Protein AF-0000000074320042 (afdb_homodimer)

Organism: NCBI:txid2715131

Secondary structure (DSSP, 8-state):
--HHHHHHHHHHHHHHHHHHHHHHHIIIIIIHHHTSSTTGGGGGGSSTT---THHHHTTHHHHHHHHHHHHHHHTTTSTTHHHHHHHHHHHHHHHHIIIIIIHHHHHHHHTPPP-SS--HHHHHHHHHHHHHHHHHHHHHHHHHHHHHHHHHTGGG-/--HHHHHHHHHHHHHHHHHHHHHHHIIIIIIHHHTSSTTGGGGGGSSTT---THHHHTTHHHHHHHHHHHHHHHTTTSTTHHHHHHHHHHHHHHHHIIIIIIHHHHHHHHTPPP-SS--HHHHHHHHHHHHHHHHHHHHHHHHHHHHHHHHHTGGG-

Sequence (314 aa):
MKKTGRIIFLLLIALTFMQAGASLFAITVNISSLIEAPPASLTNAQGPYAFNPDIFWEKFPPLVFLTLLLALILNWKTYLRKWIISGGVIWVLSGFVAIVLLGPVQTEFLSTDYSDTVNPNLRKLGELWRNYSLLFMALSALSGIVYLLGISRLADRMKKTGRIIFLLLIALTFMQAGASLFAITVNISSLIEAPPASLTNAQGPYAFNPDIFWEKFPPLVFLTLLLALILNWKTYLRKWIISGGVIWVLSGFVAIVLLGPVQTEFLSTDYSDTVNPNLRKLGELWRNYSLLFMALSALSGIVYLLGISRLADR

Radius of gyration: 20.51 Å; Cα contacts (8 Å, |Δi|>4): 440; chains: 2; bounding box: 42×59×44 Å

pLDDT: mean 92.46, std 8.46, range [58.0, 98.88]

Structure (mmCIF, N/CA/C/O backbone):
data_AF-0000000074320042-model_v1
#
loop_
_entity.id
_entity.type
_entity.pdbx_description
1 polymer 'DUF1772 domain-containing protein'
#
loop_
_atom_site.group_PDB
_atom_site.id
_atom_site.type_symbol
_atom_site.label_atom_id
_atom_site.label_alt_id
_atom_site.label_comp_id
_atom_site.label_asym_id
_atom_site.label_entity_id
_atom_site.label_seq_id
_atom_site.pdbx_PDB_ins_code
_atom_site.Cartn_x
_atom_site.Cartn_y
_atom_site.Cartn_z
_atom_site.occupancy
_atom_site.B_iso_or_equiv
_atom_site.auth_seq_id
_atom_site.auth_comp_id
_atom_site.auth_asym_id
_atom_site.auth_atom_id
_atom_site.pdbx_PDB_model_num
ATOM 1 N N . MET A 1 1 ? -3.584 29.906 0.961 1 58 1 MET A N 1
ATOM 2 C CA . MET A 1 1 ? -3.455 28.688 0.184 1 58 1 MET A CA 1
ATOM 3 C C . MET A 1 1 ? -4.805 28.25 -0.379 1 58 1 MET A C 1
ATOM 5 O O . MET A 1 1 ? -5.793 28.188 0.351 1 58 1 MET A O 1
ATOM 9 N N . LYS A 1 2 ? -4.902 28.281 -1.784 1 75.56 2 LYS A N 1
ATOM 10 C CA . LYS A 1 2 ? -6.168 27.859 -2.377 1 75.56 2 LYS A CA 1
ATOM 11 C C . LYS A 1 2 ? -6.559 26.453 -1.91 1 75.56 2 LYS A C 1
ATOM 13 O O . LYS A 1 2 ? -5.703 25.578 -1.772 1 75.56 2 LYS A O 1
ATOM 18 N N . LYS A 1 3 ? -7.707 26.297 -1.547 1 87.5 3 LYS A N 1
ATOM 19 C CA . LYS A 1 3 ? -8.281 25.047 -1.067 1 87.5 3 LYS A CA 1
ATOM 20 C C . LYS A 1 3 ? -7.922 23.875 -1.989 1 87.5 3 LYS A C 1
ATOM 22 O O . LYS A 1 3 ? -7.605 22.781 -1.521 1 87.5 3 LYS A O 1
ATOM 27 N N . THR A 1 4 ? -7.84 24.156 -3.238 1 91.06 4 THR A N 1
ATOM 28 C CA . THR A 1 4 ? -7.551 23.109 -4.215 1 91.06 4 THR A CA 1
ATOM 29 C C . THR A 1 4 ? -6.109 22.641 -4.086 1 91.06 4 THR A C 1
ATOM 31 O O . THR A 1 4 ? -5.832 21.438 -4.195 1 91.06 4 THR A O 1
ATOM 34 N N . GLY A 1 5 ? -5.215 23.531 -3.9 1 93.12 5 GLY A N 1
ATOM 35 C CA . GLY A 1 5 ? -3.82 23.172 -3.713 1 93.12 5 GLY A CA 1
ATOM 36 C C . GLY A 1 5 ? -3.594 22.281 -2.508 1 93.12 5 GLY A C 1
ATOM 37 O O . GLY A 1 5 ? -2.834 21.312 -2.58 1 93.12 5 GLY A O 1
ATOM 38 N N . ARG A 1 6 ? -4.266 22.625 -1.529 1 92 6 ARG A N 1
ATOM 39 C CA . ARG A 1 6 ? -4.148 21.828 -0.309 1 92 6 ARG A CA 1
ATOM 40 C C . ARG A 1 6 ? -4.711 20.422 -0.509 1 92 6 ARG A C 1
ATOM 42 O O . ARG A 1 6 ? -4.105 19.438 -0.077 1 92 6 ARG A O 1
ATOM 49 N N . ILE A 1 7 ? -5.809 20.391 -1.183 1 94.56 7 ILE A N 1
ATOM 50 C CA . ILE A 1 7 ? -6.473 19.109 -1.43 1 94.56 7 ILE A CA 1
ATOM 51 C C . ILE A 1 7 ? -5.57 18.219 -2.277 1 94.56 7 ILE A C 1
ATOM 53 O O . ILE A 1 7 ? -5.406 17.031 -1.982 1 94.56 7 ILE A O 1
ATOM 57 N N . ILE A 1 8 ? -4.969 18.75 -3.252 1 97.69 8 ILE A N 1
ATOM 58 C CA . ILE A 1 8 ? -4.098 17.984 -4.137 1 97.69 8 ILE A CA 1
ATOM 59 C C . ILE A 1 8 ? -2.85 17.547 -3.377 1 97.69 8 ILE A C 1
ATOM 61 O O . ILE A 1 8 ? -2.344 16.438 -3.592 1 97.69 8 ILE A O 1
ATOM 65 N N . PHE A 1 9 ? -2.389 18.422 -2.525 1 97.19 9 PHE A N 1
ATOM 66 C CA . PHE A 1 9 ? -1.238 18.062 -1.704 1 97.19 9 PHE A CA 1
ATOM 67 C C . PHE A 1 9 ? -1.575 16.906 -0.773 1 97.19 9 PHE A C 1
ATOM 69 O O . PHE A 1 9 ? -0.773 15.977 -0.603 1 97.19 9 PHE A O 1
ATOM 76 N N . LEU A 1 10 ? -2.74 16.922 -0.204 1 97.25 10 LEU A N 1
ATOM 77 C CA . LEU A 1 10 ? -3.182 15.828 0.655 1 97.25 10 LEU A CA 1
ATOM 78 C C . LEU A 1 10 ? -3.303 14.531 -0.137 1 97.25 10 LEU A C 1
ATOM 80 O O . LEU A 1 10 ? -2.941 13.461 0.357 1 97.25 10 LEU A O 1
ATOM 84 N N . LEU A 1 11 ? -3.773 14.656 -1.317 1 98.44 11 LEU A N 1
ATOM 85 C CA . LEU A 1 11 ? -3.861 13.484 -2.189 1 98.44 11 LEU A CA 1
ATOM 86 C C . LEU A 1 11 ? -2.479 12.914 -2.475 1 98.44 11 LEU A C 1
ATOM 88 O O . LEU A 1 11 ? -2.305 11.695 -2.525 1 98.44 11 LEU A O 1
ATOM 92 N N . LEU A 1 12 ? -1.561 13.805 -2.684 1 98.75 12 LEU A N 1
ATOM 93 C CA . LEU A 1 12 ? -0.186 13.383 -2.926 1 98.75 12 LEU A CA 1
ATOM 94 C C . LEU A 1 12 ? 0.359 12.594 -1.742 1 98.75 12 LEU A C 1
ATOM 96 O O . LEU A 1 12 ? 1.021 11.562 -1.926 1 98.75 12 LEU A O 1
ATOM 100 N N . ILE A 1 13 ? 0.079 13.016 -0.56 1 98.69 13 ILE A N 1
ATOM 101 C CA . ILE A 1 13 ? 0.5 12.312 0.647 1 98.69 13 ILE A CA 1
ATOM 102 C C . ILE A 1 13 ? -0.102 10.914 0.663 1 98.69 13 ILE A C 1
ATOM 104 O O . ILE A 1 13 ? 0.612 9.93 0.862 1 98.69 13 ILE A O 1
ATOM 108 N N . ALA A 1 14 ? -1.346 10.836 0.407 1 98.75 14 ALA A N 1
ATOM 109 C CA . ALA A 1 14 ? -2.053 9.555 0.423 1 98.75 14 ALA A CA 1
ATOM 110 C C . ALA A 1 14 ? -1.463 8.594 -0.601 1 98.75 14 ALA A C 1
ATOM 112 O O . ALA A 1 14 ? -1.141 7.449 -0.271 1 98.75 14 ALA A O 1
ATOM 113 N N . LEU A 1 15 ? -1.265 9.07 -1.77 1 98.88 15 LEU A N 1
ATOM 114 C CA . LEU A 1 15 ? -0.834 8.219 -2.871 1 98.88 15 LEU A CA 1
ATOM 115 C C . LEU A 1 15 ? 0.591 7.723 -2.648 1 98.88 15 LEU A C 1
ATOM 117 O O . LEU A 1 15 ? 0.923 6.59 -3.014 1 98.88 15 LEU A O 1
ATOM 121 N N . THR A 1 16 ? 1.394 8.555 -2.117 1 98.81 16 THR A N 1
ATOM 122 C CA . THR A 1 16 ? 2.781 8.156 -1.906 1 98.81 16 THR A CA 1
ATOM 123 C C . THR A 1 16 ? 2.873 7.059 -0.853 1 98.81 16 THR A C 1
ATOM 125 O O . THR A 1 16 ? 3.646 6.109 -1.004 1 98.81 16 THR A O 1
ATOM 128 N N . PHE A 1 17 ? 2.107 7.113 0.176 1 98.88 17 PHE A N 1
ATOM 129 C CA . PHE A 1 17 ? 2.102 6.051 1.174 1 98.88 17 PHE A CA 1
ATOM 130 C C . PHE A 1 17 ? 1.428 4.797 0.627 1 98.88 17 PHE A C 1
ATOM 132 O O . PHE A 1 17 ? 1.813 3.678 0.97 1 98.88 17 PHE A O 1
ATOM 139 N N . MET A 1 18 ? 0.43 4.977 -0.195 1 98.88 18 MET A N 1
ATOM 140 C CA . MET A 1 18 ? -0.172 3.809 -0.831 1 98.88 18 MET A CA 1
ATOM 141 C C . MET A 1 18 ? 0.842 3.086 -1.711 1 98.88 18 MET A C 1
ATOM 143 O O . MET A 1 18 ? 0.87 1.854 -1.75 1 98.88 18 MET A O 1
ATOM 147 N N . GLN A 1 19 ? 1.601 3.859 -2.43 1 98.88 19 GLN A N 1
ATOM 148 C CA . GLN A 1 19 ? 2.66 3.271 -3.24 1 98.88 19 GLN A CA 1
ATOM 149 C C . GLN A 1 19 ? 3.627 2.463 -2.381 1 98.88 19 GLN A C 1
ATOM 151 O O . GLN A 1 19 ? 4.016 1.353 -2.752 1 98.88 19 GLN A O 1
ATOM 156 N N . ALA A 1 20 ? 4.008 2.998 -1.273 1 98.81 20 ALA A N 1
ATOM 157 C CA . ALA A 1 20 ? 4.91 2.303 -0.358 1 98.81 20 ALA A CA 1
ATOM 158 C C . ALA A 1 20 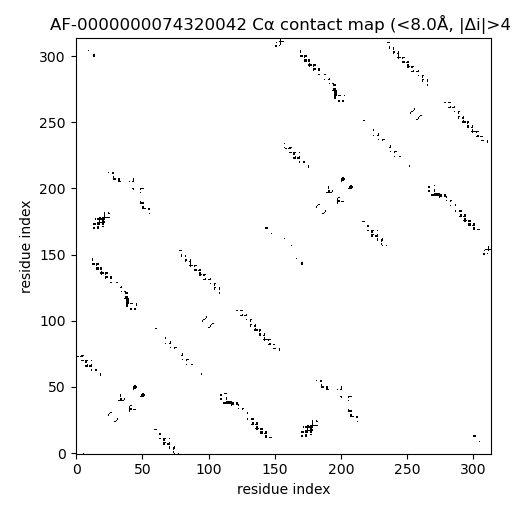? 4.27 1.024 0.176 1 98.81 20 ALA A C 1
ATOM 160 O O . ALA A 1 20 ? 4.934 -0.01 0.281 1 98.81 20 ALA A O 1
ATOM 161 N N . GLY A 1 21 ? 3.014 1.096 0.511 1 98.81 21 GLY A N 1
ATOM 162 C CA . GLY A 1 21 ? 2.301 -0.073 1.001 1 98.81 21 GLY A CA 1
ATOM 163 C C . GLY A 1 21 ? 2.176 -1.174 -0.035 1 98.81 21 GLY A C 1
ATOM 164 O O . GLY A 1 21 ? 2.32 -2.355 0.286 1 98.81 21 GLY A O 1
ATOM 165 N N . ALA A 1 22 ? 1.879 -0.739 -1.213 1 98.75 22 ALA A N 1
ATOM 166 C CA . ALA A 1 22 ? 1.82 -1.694 -2.316 1 98.75 22 ALA A CA 1
ATOM 167 C C . ALA A 1 22 ? 3.152 -2.42 -2.484 1 98.75 22 ALA A C 1
ATOM 169 O O . ALA A 1 22 ? 3.184 -3.641 -2.664 1 98.75 22 ALA A O 1
ATOM 170 N N . SER A 1 23 ? 4.18 -1.627 -2.43 1 98.62 23 SER A N 1
ATOM 171 C CA . SER A 1 23 ? 5.512 -2.205 -2.584 1 98.62 23 SER A CA 1
ATOM 172 C C . SER A 1 23 ? 5.84 -3.152 -1.437 1 98.62 23 SER A C 1
ATOM 174 O O . SER A 1 23 ? 6.414 -4.223 -1.652 1 9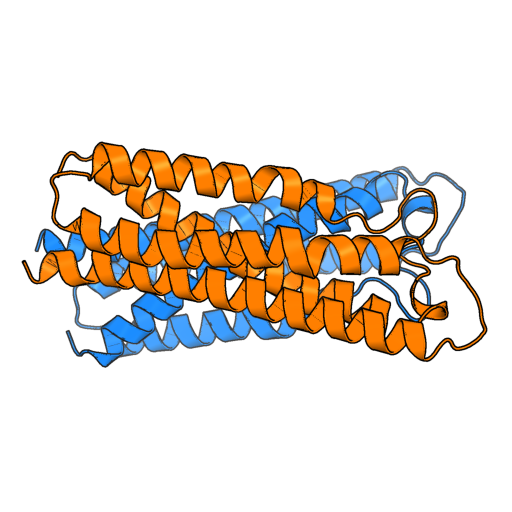8.62 23 SER A O 1
ATOM 176 N N . LEU A 1 24 ? 5.5 -2.789 -0.281 1 98.62 24 LEU A N 1
ATOM 177 C CA . LEU A 1 24 ? 5.754 -3.646 0.871 1 98.62 24 LEU A CA 1
ATOM 178 C C . LEU A 1 24 ? 5.008 -4.973 0.74 1 98.62 24 LEU A C 1
ATOM 180 O O . LEU A 1 24 ? 5.559 -6.031 1.044 1 98.62 24 LEU A O 1
ATOM 184 N N . PHE A 1 25 ? 3.844 -4.918 0.32 1 98.56 25 PHE A N 1
ATOM 185 C CA . PHE A 1 25 ? 3.068 -6.133 0.096 1 98.56 25 PHE A CA 1
ATOM 186 C C . PHE A 1 25 ? 3.723 -7 -0.974 1 98.56 25 PHE A C 1
ATOM 188 O O . PHE A 1 25 ? 3.879 -8.211 -0.788 1 98.56 25 PHE A O 1
ATOM 195 N N . ALA A 1 26 ? 4.066 -6.41 -2.07 1 97.88 26 ALA A N 1
ATOM 196 C CA . ALA A 1 26 ? 4.703 -7.145 -3.162 1 97.88 26 ALA A CA 1
ATOM 197 C C . ALA A 1 26 ? 5.969 -7.844 -2.686 1 97.88 26 ALA A C 1
ATOM 199 O O . ALA A 1 26 ? 6.219 -9 -3.043 1 97.88 26 ALA A O 1
ATOM 200 N N . ILE A 1 27 ? 6.727 -7.16 -1.897 1 97.94 27 ILE A N 1
ATOM 201 C CA . ILE A 1 27 ? 7.984 -7.703 -1.397 1 97.94 27 ILE A CA 1
ATOM 202 C C . ILE A 1 27 ? 7.707 -8.906 -0.499 1 97.94 27 ILE A C 1
ATOM 204 O O . ILE A 1 27 ? 8.305 -9.969 -0.672 1 97.94 27 ILE A O 1
ATOM 208 N N . THR A 1 28 ? 6.758 -8.766 0.398 1 96.88 28 THR A N 1
ATOM 209 C CA . THR A 1 28 ? 6.559 -9.742 1.462 1 96.88 28 THR A CA 1
ATOM 210 C C . THR A 1 28 ? 5.781 -10.953 0.947 1 96.88 28 THR A C 1
ATOM 212 O O . THR A 1 28 ? 5.992 -12.078 1.408 1 96.88 28 THR A O 1
ATOM 215 N N . VAL A 1 29 ? 4.93 -10.727 0.019 1 95.69 29 VAL A N 1
ATOM 216 C CA . VAL A 1 29 ? 4.027 -11.797 -0.378 1 95.69 29 VAL A CA 1
ATOM 217 C C . VAL A 1 29 ? 4.48 -12.391 -1.712 1 95.69 29 VAL A C 1
ATOM 219 O O . VAL A 1 29 ? 4.68 -13.602 -1.827 1 95.69 29 VAL A O 1
ATOM 222 N N . ASN A 1 30 ? 4.738 -11.586 -2.664 1 94.94 30 ASN A N 1
AT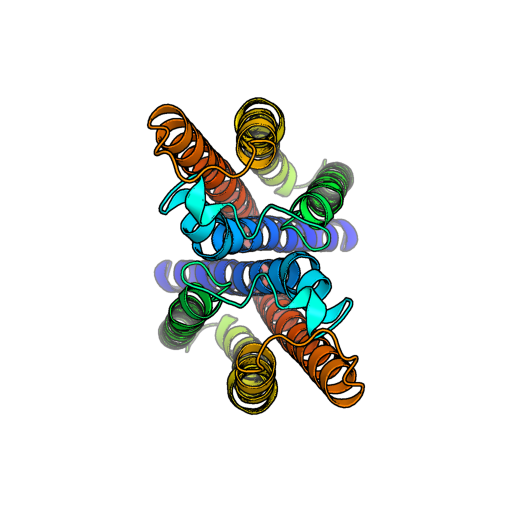OM 223 C CA . ASN A 1 30 ? 5.008 -12.07 -4.012 1 94.94 30 ASN A CA 1
ATOM 224 C C . ASN A 1 30 ? 6.488 -12.375 -4.215 1 94.94 30 ASN A C 1
ATOM 226 O O . ASN A 1 30 ? 6.852 -13.516 -4.523 1 94.94 30 ASN A O 1
ATOM 230 N N . ILE A 1 31 ? 7.277 -11.414 -3.986 1 94.88 31 ILE A N 1
ATOM 231 C CA . ILE A 1 31 ? 8.703 -11.562 -4.262 1 94.88 31 ILE A CA 1
ATOM 232 C C . ILE A 1 31 ? 9.297 -12.625 -3.334 1 94.88 31 ILE A C 1
ATOM 234 O O . ILE A 1 31 ? 10.07 -13.477 -3.771 1 94.88 31 ILE A O 1
ATOM 238 N N . SER A 1 32 ? 8.938 -12.625 -2.123 1 92.12 32 SER A N 1
ATOM 239 C CA . SER A 1 32 ? 9.477 -13.57 -1.15 1 92.12 32 SER A CA 1
ATOM 240 C C . SER A 1 32 ? 9.203 -15.016 -1.567 1 92.12 32 SER A C 1
ATOM 242 O O . SER A 1 32 ? 10.047 -15.891 -1.386 1 92.12 32 SER A O 1
ATOM 244 N N . SER A 1 33 ? 8.031 -15.234 -2.125 1 89.44 33 SER A N 1
ATOM 245 C CA . SER A 1 33 ? 7.688 -16.578 -2.576 1 89.44 33 SER A CA 1
ATOM 246 C C . SER A 1 33 ? 8.461 -16.953 -3.838 1 89.44 33 SER A C 1
ATOM 248 O O . SER A 1 33 ? 8.906 -18.094 -3.98 1 89.44 33 SER A O 1
ATOM 250 N N . LEU A 1 34 ? 8.648 -16.031 -4.672 1 89.31 34 LEU A N 1
ATOM 251 C CA . LEU A 1 34 ? 9.273 -16.297 -5.965 1 89.31 34 LEU A CA 1
ATOM 252 C C . LEU A 1 34 ? 10.766 -16.562 -5.797 1 89.31 34 LEU A C 1
ATOM 254 O O . LEU A 1 34 ? 11.344 -17.344 -6.547 1 89.31 34 LEU A O 1
ATOM 258 N N . ILE A 1 35 ? 11.328 -15.977 -4.801 1 90 35 ILE A N 1
ATOM 259 C CA . ILE A 1 35 ? 12.781 -16.078 -4.723 1 90 35 ILE A CA 1
ATOM 260 C C . ILE A 1 35 ? 13.172 -17.156 -3.709 1 90 35 ILE A C 1
ATOM 262 O O . ILE A 1 35 ? 14.352 -17.344 -3.418 1 90 35 ILE A O 1
ATOM 266 N N . GLU A 1 36 ? 12.234 -17.828 -3.162 1 86.44 36 GLU A N 1
ATOM 267 C CA . GLU A 1 36 ? 12.469 -18.828 -2.123 1 86.44 36 GLU A CA 1
ATOM 268 C C . GLU A 1 36 ? 13.352 -19.953 -2.641 1 86.44 36 GLU A C 1
ATOM 270 O O . GLU A 1 36 ? 14.305 -20.359 -1.974 1 86.44 36 GLU A O 1
ATOM 275 N N . ALA A 1 37 ? 13.008 -20.531 -3.846 1 82.94 37 ALA A N 1
ATOM 276 C CA . ALA A 1 37 ? 13.781 -21.625 -4.438 1 82.94 37 ALA A CA 1
ATOM 277 C C . ALA A 1 37 ? 13.75 -21.562 -5.961 1 82.94 37 ALA A C 1
ATOM 279 O O . ALA A 1 37 ? 13.312 -22.5 -6.625 1 82.94 37 ALA A O 1
ATOM 280 N N . PRO A 1 38 ? 14.352 -20.516 -6.457 1 81.06 38 PRO A N 1
ATOM 281 C CA . PRO A 1 38 ? 14.32 -20.422 -7.918 1 81.06 38 PRO A CA 1
ATOM 282 C C . PRO A 1 38 ? 15.266 -21.406 -8.602 1 81.06 38 PRO A C 1
ATOM 284 O O . PRO A 1 38 ? 16.328 -21.703 -8.062 1 81.06 38 PRO A O 1
ATOM 287 N N . PRO A 1 39 ? 14.844 -21.938 -9.656 1 80.81 39 PRO A N 1
ATOM 288 C CA . PRO A 1 39 ? 13.688 -21.594 -10.492 1 80.81 39 PRO A CA 1
ATOM 289 C C . PRO A 1 39 ? 12.438 -22.391 -10.125 1 80.81 39 PRO A C 1
ATOM 291 O O . PRO A 1 39 ? 11.375 -22.172 -10.711 1 80.81 39 PRO A O 1
ATOM 294 N N . ALA A 1 40 ? 12.516 -23.234 -9.133 1 77.62 40 ALA A N 1
ATOM 295 C CA . ALA A 1 40 ? 11.359 -24.047 -8.766 1 77.62 40 ALA A CA 1
ATOM 296 C C . ALA A 1 40 ? 10.219 -23.172 -8.258 1 77.62 40 ALA A C 1
ATOM 298 O O . ALA A 1 40 ? 9.047 -23.5 -8.469 1 77.62 40 ALA A O 1
ATOM 299 N N . SER A 1 41 ? 10.555 -22.078 -7.727 1 80.44 41 SER A N 1
ATOM 300 C CA . SER A 1 41 ? 9.57 -21.188 -7.129 1 80.44 41 SER A CA 1
ATOM 301 C C . SER A 1 41 ? 8.969 -20.25 -8.172 1 80.44 41 SER A C 1
ATOM 303 O O . SER A 1 41 ? 8.094 -19.438 -7.852 1 80.44 41 SER A O 1
ATOM 305 N N . LEU A 1 42 ? 9.406 -20.391 -9.336 1 80.62 42 LEU A N 1
ATOM 306 C CA . LEU A 1 42 ? 8.906 -19.516 -10.391 1 80.62 42 LEU A CA 1
ATOM 307 C C . LEU A 1 42 ? 7.621 -20.062 -11 1 80.62 42 LEU A C 1
ATOM 309 O O . LEU A 1 42 ? 7.137 -19.547 -12.008 1 80.62 42 LEU A O 1
ATOM 313 N N . THR A 1 43 ? 7.098 -21.031 -10.391 1 77.19 43 THR A N 1
ATOM 314 C CA . THR A 1 43 ? 5.871 -21.656 -10.883 1 77.19 43 THR A CA 1
ATOM 315 C C . THR A 1 43 ? 4.75 -20.625 -10.984 1 77.19 43 THR A C 1
ATOM 317 O O . THR A 1 43 ? 3.953 -20.656 -11.93 1 77.19 43 THR A O 1
ATOM 320 N N . ASN A 1 44 ? 4.754 -19.688 -10.078 1 76.75 44 ASN A N 1
ATOM 321 C CA . ASN A 1 44 ? 3.703 -18.672 -10.047 1 76.75 44 ASN A CA 1
ATOM 322 C C . ASN A 1 44 ? 3.949 -17.578 -11.094 1 76.75 44 ASN A C 1
ATOM 324 O O . ASN A 1 44 ? 3.07 -16.766 -11.359 1 76.75 44 ASN A O 1
ATOM 328 N N . ALA A 1 45 ? 5.129 -17.609 -11.664 1 77.44 45 ALA A N 1
ATOM 329 C CA . ALA A 1 45 ? 5.469 -16.578 -12.648 1 77.44 45 ALA A CA 1
ATOM 330 C C . ALA A 1 45 ? 5.391 -17.141 -14.07 1 77.44 45 ALA A C 1
ATOM 332 O O . ALA A 1 45 ? 5.895 -16.531 -15.008 1 77.44 45 ALA A O 1
ATOM 333 N N . GLN A 1 46 ? 4.848 -18.234 -14.094 1 76.88 46 GLN A N 1
ATOM 334 C CA . GLN A 1 46 ? 4.785 -18.891 -15.391 1 76.88 46 GLN A CA 1
ATOM 335 C C . GLN A 1 46 ? 3.348 -19.266 -15.75 1 76.88 46 GLN A C 1
ATOM 337 O O . GLN A 1 46 ? 2.486 -19.344 -14.867 1 76.88 46 GLN A O 1
ATOM 342 N N . GLY A 1 47 ? 3.172 -19.453 -17.109 1 79.06 47 GLY A N 1
ATOM 343 C CA . GLY A 1 47 ? 1.872 -19.906 -17.578 1 79.06 47 GLY A CA 1
ATOM 344 C C . GLY A 1 47 ? 0.911 -18.766 -17.875 1 79.06 47 GLY A C 1
ATOM 345 O O . GLY A 1 47 ? 1.304 -17.594 -17.875 1 79.06 47 GLY A O 1
ATOM 346 N N . PRO A 1 48 ? -0.319 -19.109 -18.109 1 80.38 48 PRO A N 1
ATOM 347 C CA . PRO A 1 48 ? -1.302 -18.125 -18.562 1 80.38 48 PRO A CA 1
ATOM 348 C C . PRO A 1 48 ? -1.766 -17.188 -17.453 1 80.38 48 PRO A C 1
ATOM 350 O O . PRO A 1 48 ? -2.258 -16.078 -17.734 1 80.38 48 PRO A O 1
ATOM 353 N N . TYR A 1 49 ? -1.577 -17.547 -16.25 1 81.88 49 TYR A N 1
ATOM 354 C CA . TYR A 1 49 ? -2.021 -16.75 -15.117 1 81.88 49 TYR A CA 1
ATOM 355 C C . TYR A 1 49 ? -0.841 -16.344 -14.25 1 81.88 49 TYR A C 1
ATOM 357 O O . TYR A 1 49 ? -0.966 -16.25 -13.023 1 81.88 49 TYR A O 1
ATOM 365 N N . ALA A 1 50 ? 0.235 -16.062 -14.898 1 84.44 50 ALA A N 1
ATOM 366 C CA . ALA A 1 50 ? 1.49 -15.742 -14.227 1 84.44 50 ALA A CA 1
ATOM 367 C C . ALA A 1 50 ? 1.382 -14.43 -13.461 1 84.44 50 ALA A C 1
ATOM 369 O O . ALA A 1 50 ? 0.661 -13.516 -13.883 1 84.44 50 ALA A O 1
ATOM 370 N N . PHE A 1 51 ? 2.08 -14.469 -12.406 1 86.06 51 PHE A N 1
ATOM 371 C CA . PHE A 1 51 ? 2.264 -13.234 -11.656 1 86.06 51 PHE A CA 1
ATOM 372 C C . PHE A 1 51 ? 2.779 -12.125 -12.57 1 86.06 51 PHE A C 1
ATOM 374 O O . PHE A 1 51 ? 3.795 -12.289 -13.242 1 86.06 51 PHE A O 1
ATOM 381 N N . ASN A 1 52 ? 2.006 -10.961 -12.641 1 89.31 52 ASN A N 1
ATOM 382 C CA . ASN A 1 52 ? 2.379 -9.789 -13.438 1 89.31 52 ASN A CA 1
ATOM 383 C C . ASN A 1 52 ? 2.121 -8.492 -12.68 1 89.31 52 ASN A C 1
ATOM 385 O O . ASN A 1 52 ? 1.039 -7.914 -12.789 1 89.31 52 ASN A O 1
ATOM 389 N N . PRO A 1 53 ? 3.143 -8.062 -12.023 1 93.62 53 PRO A N 1
ATOM 390 C CA . PRO A 1 53 ? 2.943 -6.855 -11.227 1 93.62 53 PRO A CA 1
ATOM 391 C C . PRO A 1 53 ? 2.863 -5.59 -12.07 1 93.62 53 PRO A C 1
ATOM 393 O O . PRO A 1 53 ? 2.455 -4.535 -11.578 1 93.62 53 PRO A O 1
ATOM 396 N N . ASP A 1 54 ? 3.168 -5.609 -13.32 1 92.12 54 ASP A N 1
ATOM 397 C CA . ASP A 1 54 ? 3.217 -4.43 -14.18 1 92.12 54 ASP A CA 1
ATOM 398 C C . ASP A 1 54 ? 1.818 -3.859 -14.406 1 92.12 54 ASP A C 1
ATOM 400 O O . ASP A 1 54 ? 1.668 -2.682 -14.742 1 92.12 54 ASP A O 1
ATOM 404 N N . ILE A 1 55 ? 0.873 -4.641 -14.148 1 92.19 55 ILE A N 1
ATOM 405 C CA . ILE A 1 55 ? -0.499 -4.164 -14.289 1 92.19 55 ILE A CA 1
ATOM 406 C C . ILE A 1 55 ? -0.756 -3.035 -13.289 1 92.19 55 ILE A C 1
ATOM 408 O O . ILE A 1 55 ? -1.532 -2.117 -13.57 1 92.19 55 ILE A O 1
ATOM 412 N N . PHE A 1 56 ? -0.177 -3.109 -12.203 1 96.88 56 PHE A N 1
ATOM 413 C CA . PHE A 1 56 ? -0.31 -2.09 -11.172 1 96.88 56 PHE A CA 1
ATOM 414 C C . PHE A 1 56 ? 0.729 -0.992 -11.359 1 96.88 56 PHE A C 1
ATOM 416 O O . PHE A 1 56 ? 0.391 0.193 -11.375 1 96.88 56 PHE A O 1
ATOM 423 N N . TRP A 1 57 ? 1.937 -1.358 -11.586 1 97.06 57 TRP A N 1
ATOM 424 C CA . TRP A 1 57 ? 3.055 -0.424 -11.508 1 97.06 57 TRP A CA 1
ATOM 425 C C . TRP A 1 57 ? 3.1 0.473 -12.742 1 97.06 57 TRP A C 1
ATOM 427 O O . TRP A 1 57 ? 3.689 1.556 -12.703 1 97.06 57 TRP A O 1
ATOM 437 N N . GLU A 1 58 ? 2.502 0.102 -13.805 1 95.5 58 GLU A N 1
ATOM 438 C CA . GLU A 1 58 ? 2.461 0.926 -15.008 1 95.5 58 GLU A CA 1
ATOM 439 C C . GLU A 1 58 ? 1.458 2.068 -14.867 1 95.5 58 GLU A C 1
ATOM 441 O O . GLU A 1 58 ? 1.537 3.066 -15.586 1 95.5 58 GLU A O 1
ATOM 446 N N . LYS A 1 59 ? 0.565 1.952 -13.953 1 97.19 59 LYS A N 1
ATOM 447 C CA . LYS A 1 59 ? -0.515 2.93 -13.859 1 97.19 59 LYS A CA 1
ATOM 448 C C . LYS A 1 59 ? -0.385 3.775 -12.594 1 97.19 59 LYS A C 1
ATOM 450 O O . LYS A 1 59 ? -0.649 4.98 -12.617 1 97.19 59 LYS A O 1
ATOM 455 N N . PHE A 1 60 ? 0.045 3.207 -11.555 1 98.38 60 PHE A N 1
ATOM 456 C CA . PHE A 1 60 ? -0.048 3.883 -10.266 1 98.38 60 PHE A CA 1
ATOM 457 C C . PHE A 1 60 ? 1.017 4.965 -10.141 1 98.38 60 PHE A C 1
ATOM 459 O O . PHE A 1 60 ? 0.709 6.109 -9.805 1 98.38 60 PHE A O 1
ATOM 466 N N . PRO A 1 61 ? 2.332 4.656 -10.422 1 98.31 61 PRO A N 1
ATOM 467 C CA . PRO A 1 61 ? 3.35 5.699 -10.266 1 98.31 61 PRO A CA 1
ATOM 468 C C . PRO A 1 61 ? 3.098 6.906 -11.172 1 98.31 61 PRO A C 1
ATOM 470 O O . PRO A 1 61 ? 3.244 8.047 -10.727 1 98.31 61 PRO A O 1
ATOM 473 N N . PRO A 1 62 ? 2.674 6.73 -12.414 1 97.81 62 PRO A N 1
ATOM 474 C CA . PRO A 1 62 ? 2.316 7.906 -13.211 1 97.81 62 PRO A CA 1
ATOM 475 C C . PRO A 1 62 ? 1.227 8.75 -12.555 1 97.81 62 PRO A C 1
ATOM 477 O O . PRO A 1 62 ? 1.238 9.977 -12.68 1 97.81 62 PRO A O 1
ATOM 480 N N . LEU A 1 63 ? 0.278 8.102 -11.93 1 98.5 63 LEU A N 1
ATOM 481 C CA . LEU A 1 63 ? -0.746 8.836 -11.195 1 98.5 63 LEU A CA 1
ATOM 482 C C . LEU A 1 63 ? -0.122 9.68 -10.094 1 98.5 63 LEU A C 1
ATOM 484 O O . LEU A 1 63 ? -0.507 10.836 -9.891 1 98.5 63 LEU A O 1
ATOM 488 N N . VAL A 1 64 ? 0.78 9.117 -9.375 1 98.69 64 VAL A N 1
ATOM 489 C CA . VAL A 1 64 ? 1.471 9.852 -8.328 1 98.69 64 VAL A CA 1
ATOM 490 C C . VAL A 1 64 ? 2.244 11.023 -8.938 1 98.69 64 VAL A C 1
ATOM 492 O O . VAL A 1 64 ? 2.229 12.133 -8.398 1 98.69 64 VAL A O 1
ATOM 495 N N . PHE A 1 65 ? 2.867 10.766 -10.055 1 98.5 65 PHE A N 1
ATOM 496 C CA . PHE A 1 65 ? 3.66 11.789 -10.719 1 98.5 65 PHE A CA 1
ATOM 497 C C . PHE A 1 65 ? 2.787 12.969 -11.141 1 98.5 65 PHE A C 1
ATOM 499 O O . PHE A 1 65 ? 3.15 14.125 -10.922 1 98.5 65 PHE A O 1
ATOM 506 N N . LEU A 1 66 ? 1.725 12.648 -11.742 1 98.62 66 LEU A N 1
ATOM 507 C CA . LEU A 1 66 ? 0.794 13.695 -12.156 1 98.62 66 LEU A CA 1
ATOM 508 C C . LEU A 1 66 ? 0.329 14.516 -10.953 1 98.62 66 LEU A C 1
ATOM 510 O O . LEU A 1 66 ? 0.229 15.742 -11.039 1 98.62 66 LEU A O 1
ATOM 514 N N . THR A 1 67 ? 0.015 13.859 -9.898 1 98.81 67 THR A N 1
ATOM 515 C CA . THR A 1 67 ? -0.424 14.539 -8.688 1 98.81 67 THR A CA 1
ATOM 516 C C . THR A 1 67 ? 0.693 15.414 -8.125 1 98.81 67 THR A C 1
ATOM 518 O O . THR A 1 67 ? 0.439 16.516 -7.633 1 98.81 67 THR A O 1
ATOM 521 N N . LEU A 1 68 ? 1.894 14.898 -8.172 1 98.75 68 LEU A N 1
ATOM 522 C CA . LEU A 1 68 ? 3.049 15.664 -7.719 1 98.75 68 LEU A CA 1
ATOM 523 C C . LEU A 1 68 ? 3.195 16.953 -8.523 1 98.75 68 LEU A C 1
ATOM 525 O O . LEU A 1 68 ? 3.383 18.031 -7.957 1 98.75 68 LEU A O 1
ATOM 529 N N . LEU A 1 69 ? 3.115 16.844 -9.828 1 98.69 69 LEU A N 1
ATOM 530 C CA . LEU A 1 69 ? 3.232 18.016 -10.688 1 98.69 69 LEU A CA 1
ATOM 531 C C . LEU A 1 69 ? 2.127 19.016 -10.391 1 98.69 69 LEU A C 1
ATOM 533 O O . LEU A 1 69 ? 2.387 20.219 -10.281 1 98.69 69 LEU A O 1
ATOM 537 N N . LEU A 1 70 ? 0.939 18.531 -10.273 1 98.56 70 LEU A N 1
ATOM 538 C CA . LEU A 1 70 ? -0.189 19.406 -9.969 1 98.56 70 LEU A CA 1
ATOM 539 C C . LEU A 1 70 ? -0.015 20.078 -8.609 1 98.56 70 LEU A C 1
ATOM 541 O O . LEU A 1 70 ? -0.304 21.266 -8.453 1 98.56 70 LEU A O 1
ATOM 545 N N . ALA A 1 71 ? 0.382 19.281 -7.625 1 98.31 71 ALA A N 1
ATOM 546 C CA . ALA A 1 71 ? 0.616 19.844 -6.297 1 98.31 71 ALA A CA 1
ATOM 547 C C . ALA A 1 71 ? 1.669 20.953 -6.348 1 98.31 71 ALA A C 1
ATOM 549 O O . ALA A 1 71 ? 1.535 21.984 -5.676 1 98.31 71 ALA A O 1
ATOM 550 N N . LEU A 1 72 ? 2.668 20.734 -7.145 1 98.06 72 LEU A N 1
ATOM 551 C CA . LEU A 1 72 ? 3.74 21.703 -7.266 1 98.06 72 LEU A CA 1
ATOM 552 C C . LEU A 1 72 ? 3.234 22.984 -7.934 1 98.06 72 LEU A C 1
ATOM 554 O O . LEU A 1 72 ? 3.512 24.094 -7.457 1 98.06 72 LEU A O 1
ATOM 558 N N . ILE A 1 73 ? 2.52 22.859 -8.992 1 98.19 73 ILE A N 1
ATOM 559 C CA . ILE A 1 73 ? 2.006 24 -9.734 1 98.19 73 ILE A CA 1
ATOM 560 C C . ILE A 1 73 ? 1.046 24.797 -8.859 1 98.19 73 ILE A C 1
ATOM 562 O O . ILE A 1 73 ? 1.158 26.016 -8.758 1 98.19 73 ILE A O 1
ATOM 566 N N . LEU A 1 74 ? 0.171 24.156 -8.18 1 97.69 74 LEU A N 1
ATOM 567 C CA . LEU A 1 74 ? -0.895 24.812 -7.422 1 97.69 74 LEU A CA 1
ATOM 568 C C . LEU A 1 74 ? -0.358 25.406 -6.121 1 97.69 74 LEU A C 1
ATOM 570 O O . LEU A 1 74 ? -0.966 26.312 -5.551 1 97.69 74 LEU A O 1
ATOM 574 N N . ASN A 1 75 ? 0.805 24.859 -5.688 1 96.44 75 ASN A N 1
ATOM 575 C CA . ASN A 1 75 ? 1.338 25.328 -4.418 1 96.44 75 ASN A CA 1
ATOM 576 C C . ASN A 1 75 ? 2.68 26.031 -4.602 1 96.44 75 ASN A C 1
ATOM 578 O O . ASN A 1 75 ? 3.473 26.125 -3.662 1 96.44 75 ASN A O 1
ATOM 582 N N . TRP A 1 76 ? 2.914 26.531 -5.797 1 96 76 TRP A N 1
ATOM 583 C CA . TRP A 1 76 ? 4.207 27.109 -6.148 1 96 76 TRP A CA 1
ATOM 584 C C . TRP A 1 76 ? 4.496 28.344 -5.312 1 96 76 TRP A C 1
ATOM 586 O O . TRP A 1 76 ? 5.652 28.641 -5 1 96 76 TRP A O 1
ATOM 596 N N . LYS A 1 77 ? 3.541 29.062 -4.855 1 95.94 77 LYS A N 1
ATOM 597 C CA . LYS A 1 77 ? 3.756 30.312 -4.137 1 95.94 77 LYS A CA 1
ATOM 598 C C . LYS A 1 77 ? 3.414 30.172 -2.658 1 95.94 77 LYS A C 1
ATOM 600 O O . LYS A 1 77 ? 3.156 31.156 -1.972 1 95.94 77 LYS A O 1
ATOM 605 N N . THR A 1 78 ? 3.33 29 -2.234 1 93.94 78 THR A N 1
ATOM 606 C CA . THR A 1 78 ? 2.939 28.766 -0.848 1 93.94 78 THR A CA 1
ATOM 607 C C . THR A 1 78 ? 4.094 28.172 -0.053 1 93.94 78 THR A C 1
ATOM 609 O O . THR A 1 78 ? 5.133 27.828 -0.622 1 93.94 78 THR A O 1
ATOM 612 N N . TYR A 1 79 ? 3.889 28.062 1.215 1 92.88 79 TYR A N 1
ATOM 613 C CA . TYR A 1 79 ? 4.836 27.469 2.158 1 92.88 79 TYR A CA 1
ATOM 614 C C . TYR A 1 79 ? 5.109 26.016 1.827 1 92.88 79 TYR A C 1
ATOM 616 O O . TYR A 1 79 ? 6.191 25.5 2.113 1 92.88 79 TYR A O 1
ATOM 624 N N . LEU A 1 80 ? 4.223 25.375 1.187 1 95.31 80 LEU A N 1
ATOM 625 C CA . LEU A 1 80 ? 4.312 23.922 0.962 1 95.31 80 LEU A CA 1
ATOM 626 C C . LEU A 1 80 ? 5.273 23.625 -0.18 1 95.31 80 LEU A C 1
ATOM 628 O O . LEU A 1 80 ? 5.688 22.469 -0.353 1 95.31 80 LEU A O 1
ATOM 632 N N . ARG A 1 81 ? 5.66 24.578 -0.931 1 96.88 81 ARG A N 1
ATOM 633 C CA . ARG A 1 81 ? 6.512 24.406 -2.104 1 96.88 81 ARG A CA 1
ATOM 634 C C . ARG A 1 81 ? 7.781 23.656 -1.749 1 96.88 81 ARG A C 1
ATOM 636 O O . ARG A 1 81 ? 8.133 22.672 -2.416 1 96.88 81 ARG A O 1
ATOM 643 N N . LYS A 1 82 ? 8.414 24.047 -0.694 1 97.5 82 LYS A N 1
ATOM 644 C CA . LYS A 1 82 ? 9.688 23.438 -0.327 1 97.5 82 LYS A CA 1
ATOM 645 C C . LYS A 1 82 ? 9.508 21.984 0.067 1 97.5 82 LYS A C 1
ATOM 647 O O . LYS A 1 82 ? 10.375 21.141 -0.2 1 97.5 82 LYS A O 1
ATOM 652 N N . TRP A 1 83 ? 8.406 21.719 0.663 1 97.69 83 TRP A N 1
ATOM 653 C CA . TRP A 1 83 ? 8.117 20.359 1.082 1 97.69 83 TRP A CA 1
ATOM 654 C C . TRP A 1 83 ? 7.762 19.484 -0.117 1 97.69 83 TRP A C 1
ATOM 656 O O . TRP A 1 83 ? 8.172 18.328 -0.192 1 97.69 83 TRP A O 1
ATOM 666 N N . ILE A 1 84 ? 7.047 20.062 -1.034 1 98.5 84 ILE A N 1
ATOM 667 C CA . ILE A 1 84 ? 6.68 19.328 -2.246 1 98.5 84 ILE A CA 1
ATOM 668 C C . ILE A 1 84 ? 7.926 19.047 -3.078 1 98.5 84 ILE A C 1
ATOM 670 O O . ILE A 1 84 ? 8.102 17.938 -3.584 1 98.5 84 ILE A O 1
ATOM 674 N N . ILE A 1 85 ? 8.797 19.984 -3.184 1 98.75 85 ILE A N 1
ATOM 675 C CA . ILE A 1 85 ? 10.016 19.797 -3.963 1 98.75 85 ILE A CA 1
ATOM 676 C C . ILE A 1 85 ? 10.922 18.781 -3.281 1 98.75 85 ILE A C 1
ATOM 678 O O . ILE A 1 85 ? 11.414 17.844 -3.926 1 98.75 85 ILE A O 1
ATOM 682 N N . SER A 1 86 ? 11.125 18.922 -1.999 1 98.69 86 SER A N 1
ATOM 683 C CA . SER A 1 86 ? 12 18.016 -1.276 1 98.69 86 SER A CA 1
ATOM 684 C C . SER A 1 86 ? 11.477 16.578 -1.335 1 98.69 86 SER A C 1
ATOM 686 O O . SER A 1 86 ? 12.227 15.656 -1.649 1 98.69 86 SER A O 1
ATOM 688 N N . GLY A 1 87 ? 10.203 16.422 -1.031 1 98.75 87 GLY A N 1
ATOM 689 C CA . GLY A 1 87 ? 9.609 15.102 -1.14 1 98.75 87 GLY A CA 1
ATOM 690 C C . GLY A 1 87 ? 9.578 14.578 -2.564 1 98.75 87 GLY A C 1
ATOM 691 O O . GLY A 1 87 ? 9.742 13.375 -2.793 1 98.75 87 GLY A O 1
ATOM 692 N N . GLY A 1 88 ? 9.352 15.492 -3.471 1 98.81 88 GLY A N 1
ATOM 693 C CA . GLY A 1 88 ? 9.312 15.133 -4.879 1 98.81 88 GLY A CA 1
ATOM 694 C C . GLY A 1 88 ? 10.633 14.609 -5.402 1 98.81 88 GLY A C 1
ATOM 695 O O . GLY A 1 88 ? 10.664 13.656 -6.184 1 98.81 88 GLY A O 1
ATOM 696 N N . VAL A 1 89 ? 11.695 15.219 -5.008 1 98.81 89 VAL A N 1
ATOM 697 C CA . VAL A 1 89 ? 13.016 14.758 -5.418 1 98.81 89 VAL A CA 1
ATOM 698 C C . VAL A 1 89 ? 13.234 13.32 -4.945 1 98.81 89 VAL A C 1
ATOM 700 O O . VAL A 1 89 ? 13.734 12.484 -5.699 1 98.81 89 VAL A O 1
ATOM 703 N N . ILE A 1 90 ? 12.859 13.047 -3.748 1 98.88 90 ILE A N 1
ATOM 704 C CA . ILE A 1 90 ? 13 11.703 -3.193 1 98.88 90 ILE A CA 1
ATOM 705 C C . ILE A 1 90 ? 12.125 10.727 -3.984 1 98.88 90 ILE A C 1
ATOM 707 O O . ILE A 1 90 ? 12.57 9.625 -4.32 1 98.88 90 ILE A O 1
ATOM 711 N N . TRP A 1 91 ? 10.953 11.156 -4.246 1 98.81 91 TRP A N 1
ATOM 712 C CA . TRP A 1 91 ? 10.039 10.289 -4.992 1 98.81 91 TRP A CA 1
ATOM 713 C C . TRP A 1 91 ? 10.578 10.016 -6.391 1 98.81 91 TRP A C 1
ATOM 715 O O . TRP A 1 91 ? 10.5 8.883 -6.879 1 98.81 91 TRP A O 1
ATOM 725 N N . VAL A 1 92 ? 11.086 11.023 -7.059 1 98.56 92 VAL A N 1
ATOM 726 C CA . VAL A 1 92 ? 11.656 10.852 -8.391 1 98.56 92 VAL A CA 1
ATOM 727 C C . VAL A 1 92 ? 12.836 9.883 -8.328 1 98.56 92 VAL A C 1
ATOM 729 O O . VAL A 1 92 ? 13.008 9.047 -9.227 1 98.56 92 VAL A O 1
ATOM 732 N N . LEU A 1 93 ? 13.609 10.031 -7.312 1 98.62 93 LEU A N 1
ATOM 733 C CA . LEU A 1 93 ? 14.703 9.086 -7.109 1 98.62 93 LEU A CA 1
ATOM 734 C C . LEU A 1 93 ? 14.18 7.66 -7 1 98.62 93 LEU A C 1
ATOM 736 O O . LEU A 1 93 ? 14.781 6.723 -7.523 1 98.62 93 LEU A O 1
ATOM 740 N N . SER A 1 94 ? 13.086 7.5 -6.277 1 98.56 94 SER A N 1
ATOM 741 C CA . SER A 1 94 ? 12.477 6.176 -6.18 1 98.56 94 SER A CA 1
ATOM 742 C C . SER A 1 94 ? 12.086 5.648 -7.555 1 98.56 94 SER A C 1
ATOM 744 O O . SER A 1 94 ? 12.203 4.453 -7.824 1 98.56 94 SER A O 1
ATOM 746 N N . GLY A 1 95 ? 11.625 6.539 -8.367 1 97.88 95 GLY A N 1
ATOM 747 C CA . GLY A 1 95 ? 11.289 6.168 -9.734 1 97.88 95 GLY A CA 1
ATOM 748 C C . GLY A 1 95 ? 12.492 5.723 -10.539 1 97.88 95 GLY A C 1
ATOM 749 O O . GLY A 1 95 ? 12.406 4.77 -11.32 1 97.88 95 GLY A O 1
ATOM 750 N N . PHE A 1 96 ? 13.547 6.41 -10.367 1 97.56 96 PHE A N 1
ATOM 751 C CA . PHE A 1 96 ? 14.781 6.02 -11.047 1 97.56 96 PHE A CA 1
ATOM 752 C C . PHE A 1 96 ? 15.211 4.621 -10.625 1 97.56 96 PHE A C 1
ATOM 754 O O . PHE A 1 96 ? 15.633 3.818 -11.461 1 97.56 96 PHE A O 1
ATOM 761 N N . VAL A 1 97 ? 15.109 4.379 -9.359 1 98.06 97 VAL A N 1
ATOM 762 C CA . VAL A 1 97 ? 15.438 3.051 -8.852 1 98.06 97 VAL A CA 1
ATOM 763 C C . VAL A 1 97 ? 14.555 2.006 -9.523 1 98.06 97 VAL A C 1
ATOM 765 O O . VAL A 1 97 ? 15.039 0.955 -9.953 1 98.06 97 VAL A O 1
ATOM 768 N N . ALA A 1 98 ? 13.305 2.332 -9.633 1 97.69 98 ALA A N 1
ATOM 769 C CA . ALA A 1 98 ? 12.344 1.397 -10.203 1 97.69 98 ALA A CA 1
ATOM 770 C C . ALA A 1 98 ? 12.641 1.135 -11.68 1 97.69 98 ALA A C 1
ATOM 772 O O . ALA A 1 98 ? 12.609 -0.013 -12.133 1 97.69 98 ALA A O 1
ATOM 773 N N . ILE A 1 99 ? 12.945 2.168 -12.398 1 96.12 99 ILE A N 1
ATOM 774 C CA . ILE A 1 99 ? 13.062 2.061 -13.852 1 96.12 99 ILE A CA 1
ATOM 775 C C . ILE A 1 99 ? 14.445 1.52 -14.219 1 96.12 99 ILE A C 1
ATOM 777 O O . ILE A 1 99 ? 14.562 0.642 -15.078 1 96.12 99 ILE A O 1
ATOM 781 N N . VAL A 1 100 ? 15.477 1.934 -13.555 1 96.69 100 VAL A N 1
ATOM 782 C CA . VAL A 1 100 ? 16.844 1.667 -13.977 1 96.69 100 VAL A CA 1
ATOM 783 C C . VAL A 1 100 ? 17.359 0.401 -13.297 1 96.69 100 VAL A C 1
ATOM 785 O O . VAL A 1 100 ? 18.094 -0.387 -13.914 1 96.69 100 VAL A O 1
ATOM 788 N N . LEU A 1 101 ? 17 0.194 -12.062 1 97.25 101 LEU A N 1
ATOM 789 C CA . LEU A 1 101 ? 17.578 -0.911 -11.305 1 97.25 101 LEU A CA 1
ATOM 790 C C . LEU A 1 101 ? 16.578 -2.057 -11.164 1 97.25 101 LEU A C 1
ATOM 792 O O . LEU A 1 101 ? 16.859 -3.186 -11.57 1 97.25 101 LEU A O 1
ATOM 796 N N . LEU A 1 102 ? 15.461 -1.762 -10.711 1 97.19 102 LEU A N 1
ATOM 797 C CA . LEU A 1 102 ? 14.461 -2.77 -10.375 1 97.19 102 LEU A CA 1
ATOM 798 C C . LEU A 1 102 ? 13.859 -3.381 -11.641 1 97.19 102 LEU A C 1
ATOM 800 O O . LEU A 1 102 ? 13.781 -4.605 -11.766 1 97.19 102 LEU A O 1
ATOM 804 N N . GLY A 1 103 ? 13.5 -2.615 -12.547 1 95.06 103 GLY A N 1
ATOM 805 C CA . GLY A 1 103 ? 12.82 -3.061 -13.75 1 95.06 103 GLY A CA 1
ATOM 806 C C . GLY A 1 103 ? 13.578 -4.137 -14.5 1 95.06 103 GLY A C 1
ATOM 807 O O . GLY A 1 103 ? 13.055 -5.227 -14.734 1 95.06 103 GLY A O 1
ATOM 808 N N . PRO A 1 104 ? 14.789 -3.9 -14.938 1 95.31 104 PRO A N 1
ATOM 809 C CA . PRO A 1 104 ? 15.57 -4.875 -15.695 1 95.31 104 PRO A CA 1
ATOM 810 C C . PRO A 1 104 ? 15.805 -6.176 -14.938 1 95.31 104 PRO A C 1
ATOM 812 O O . PRO A 1 104 ? 15.734 -7.262 -15.523 1 95.31 104 PRO A O 1
ATOM 815 N N . VAL A 1 105 ? 16 -6.062 -13.625 1 95.31 105 VAL A N 1
ATOM 816 C CA . VAL A 1 105 ? 16.234 -7.242 -12.797 1 95.31 105 VAL A CA 1
ATOM 817 C C . VAL A 1 105 ? 14.961 -8.07 -12.695 1 95.31 105 VAL A C 1
ATOM 819 O O . VAL A 1 105 ? 14.992 -9.297 -12.797 1 95.31 105 VAL A O 1
ATOM 822 N N . GLN A 1 106 ? 13.883 -7.406 -12.523 1 94.81 106 GLN A N 1
ATOM 823 C CA . GLN A 1 106 ? 12.586 -8.07 -12.453 1 94.81 106 GLN A CA 1
ATOM 824 C C . GLN A 1 106 ? 12.266 -8.797 -13.758 1 94.81 106 GLN A C 1
ATOM 826 O O . GLN A 1 106 ? 11.852 -9.953 -13.742 1 94.81 106 GLN A O 1
ATOM 831 N N . THR A 1 107 ? 12.453 -8.102 -14.852 1 92.19 107 THR A N 1
ATOM 832 C CA . THR A 1 107 ? 12.156 -8.688 -16.156 1 92.19 107 THR A CA 1
ATOM 833 C C . THR A 1 107 ? 13.031 -9.906 -16.422 1 92.19 107 THR A C 1
ATOM 835 O O . THR A 1 107 ? 12.539 -10.953 -16.844 1 92.19 107 THR A O 1
ATOM 838 N N . GLU A 1 108 ? 14.297 -9.789 -16.125 1 90.69 108 GLU A N 1
ATOM 839 C CA . GLU A 1 108 ? 15.211 -10.906 -16.328 1 90.69 108 GLU A CA 1
ATOM 840 C C . GLU A 1 108 ? 14.836 -12.094 -15.438 1 90.69 108 GLU A C 1
ATOM 842 O O . GLU A 1 108 ? 14.828 -13.234 -15.891 1 90.69 108 GLU A O 1
ATOM 847 N N . PHE A 1 109 ? 14.492 -11.875 -14.203 1 91.12 109 PHE A N 1
ATOM 848 C CA . PHE A 1 109 ? 14.141 -12.922 -13.25 1 91.12 109 PHE A CA 1
ATOM 849 C C . PHE A 1 109 ? 12.867 -13.641 -13.68 1 91.12 109 PHE A C 1
ATOM 851 O O . PHE A 1 109 ? 12.805 -14.867 -13.688 1 91.12 109 PHE A O 1
ATOM 858 N N . LEU A 1 110 ? 11.906 -12.859 -14.125 1 88.25 110 LEU A N 1
ATOM 859 C CA . LEU A 1 110 ? 10.594 -13.414 -14.414 1 88.25 110 LEU A CA 1
ATOM 860 C C . LEU A 1 110 ? 10.57 -14.07 -15.797 1 88.25 110 LEU A C 1
ATOM 862 O O . LEU A 1 110 ? 9.656 -14.836 -16.109 1 88.25 110 LEU A O 1
ATOM 866 N N . SER A 1 111 ? 11.555 -13.773 -16.578 1 85.06 111 SER A N 1
ATOM 867 C CA . SER A 1 111 ? 11.602 -14.359 -17.906 1 85.06 111 SER A CA 1
ATOM 868 C C . SER A 1 111 ? 12.383 -15.664 -17.922 1 85.06 111 SER A C 1
ATOM 870 O O . SER A 1 111 ? 12.523 -16.312 -18.953 1 85.06 111 SER A O 1
ATOM 872 N N . THR A 1 112 ? 12.812 -16.062 -16.75 1 80.81 112 THR A N 1
ATOM 873 C CA . THR A 1 112 ? 13.578 -17.297 -16.672 1 80.81 112 THR A CA 1
ATOM 874 C C . THR A 1 112 ? 12.648 -18.516 -16.703 1 80.81 112 THR A C 1
ATOM 876 O O . THR A 1 112 ? 11.641 -18.547 -16 1 80.81 112 THR A O 1
ATOM 879 N N . ASP A 1 113 ? 13.031 -19.453 -17.562 1 75.75 113 ASP A N 1
ATOM 880 C CA . ASP A 1 113 ? 12.227 -20.656 -17.688 1 75.75 113 ASP A CA 1
ATOM 881 C C . ASP A 1 113 ? 12.32 -21.516 -16.438 1 75.75 113 ASP A C 1
ATOM 883 O O . ASP A 1 113 ? 13.328 -21.5 -15.727 1 75.75 113 ASP A O 1
ATOM 887 N N . TYR A 1 114 ? 11.258 -22.203 -16.281 1 71.81 114 TYR A N 1
ATOM 888 C CA . TYR A 1 114 ? 11.211 -23.141 -15.164 1 71.81 114 TYR A CA 1
ATOM 889 C C . TYR A 1 114 ? 12.227 -24.266 -15.352 1 71.81 114 TYR A C 1
ATOM 891 O O . TYR A 1 114 ? 12.422 -24.75 -16.469 1 71.81 114 TYR A O 1
ATOM 899 N N . SER A 1 115 ? 12.984 -24.422 -14.328 1 71.81 115 SER A N 1
ATOM 900 C CA . SER A 1 115 ? 13.859 -25.594 -14.289 1 71.81 115 SER A CA 1
ATOM 901 C C . SER A 1 115 ? 14.008 -26.125 -12.867 1 71.81 115 SER A C 1
ATOM 903 O O . SER A 1 115 ? 13.844 -25.375 -11.898 1 71.81 115 SER A O 1
ATOM 905 N N . ASP A 1 116 ? 14.172 -27.453 -12.82 1 70.81 116 ASP A N 1
ATOM 906 C CA . ASP A 1 116 ? 14.383 -28.062 -11.516 1 70.81 116 ASP A CA 1
ATOM 907 C C . ASP A 1 116 ? 15.836 -27.938 -11.07 1 70.81 116 ASP A C 1
ATOM 909 O O . ASP A 1 116 ? 16.188 -28.312 -9.945 1 70.81 116 ASP A O 1
ATOM 913 N N . THR A 1 117 ? 16.609 -27.391 -11.93 1 74.06 117 THR A N 1
ATOM 914 C CA . THR A 1 117 ? 18.016 -27.266 -11.578 1 74.06 117 THR A CA 1
ATOM 915 C C . THR A 1 117 ? 18.281 -25.922 -10.906 1 74.06 117 THR A C 1
ATOM 917 O O . THR A 1 117 ? 17.875 -24.875 -11.414 1 74.06 117 THR A O 1
ATOM 920 N N . VAL A 1 118 ? 18.891 -26.219 -9.758 1 72.56 118 VAL A N 1
ATOM 921 C CA . VAL A 1 118 ? 19.203 -25.016 -8.977 1 72.56 118 VAL A CA 1
ATOM 922 C C . VAL A 1 118 ? 20.141 -24.125 -9.773 1 72.56 118 VAL A C 1
ATOM 924 O O . VAL A 1 118 ? 21.094 -24.594 -10.406 1 72.56 118 VAL A O 1
ATOM 927 N N . ASN A 1 119 ? 19.812 -22.859 -9.859 1 80.56 119 ASN A N 1
ATOM 928 C CA . ASN A 1 119 ? 20.625 -21.828 -10.5 1 80.56 119 ASN A CA 1
ATOM 929 C C . ASN A 1 119 ? 21.031 -20.734 -9.516 1 80.56 119 ASN A C 1
ATOM 931 O O . ASN A 1 119 ? 20.25 -19.828 -9.227 1 80.56 119 ASN A O 1
ATOM 935 N N . PRO A 1 120 ? 22.203 -20.922 -8.984 1 82.19 120 PRO A N 1
ATOM 936 C CA . PRO A 1 120 ? 22.656 -19.953 -7.988 1 82.19 120 PRO A CA 1
ATOM 937 C C . PRO A 1 120 ? 22.609 -18.516 -8.508 1 82.19 120 PRO A C 1
ATOM 939 O O . PRO A 1 120 ? 22.391 -17.578 -7.727 1 82.19 120 PRO A O 1
ATOM 942 N N . ASN A 1 121 ? 22.797 -18.297 -9.734 1 85.56 121 ASN A N 1
ATOM 943 C CA . ASN A 1 121 ? 22.734 -16.953 -10.32 1 85.56 121 ASN A CA 1
ATOM 944 C C . ASN A 1 121 ? 21.312 -16.391 -10.258 1 85.56 121 ASN A C 1
ATOM 946 O O . ASN A 1 121 ? 21.141 -15.18 -10.094 1 85.56 121 ASN A O 1
ATOM 950 N N . LEU A 1 122 ? 20.453 -17.25 -10.359 1 87.69 122 LEU A N 1
ATOM 951 C CA . LEU A 1 122 ? 19.062 -16.812 -10.281 1 87.69 122 LEU A CA 1
ATOM 952 C C . LEU A 1 122 ? 18.688 -16.406 -8.859 1 87.69 122 LEU A C 1
ATOM 954 O O . LEU A 1 122 ? 17.891 -15.477 -8.664 1 87.69 122 LEU A O 1
ATOM 958 N N . ARG A 1 123 ? 19.219 -17.078 -7.91 1 88.25 123 ARG A N 1
ATOM 959 C CA . ARG A 1 123 ? 19 -16.688 -6.516 1 88.25 123 ARG A CA 1
ATOM 960 C C . ARG A 1 123 ? 19.562 -15.297 -6.242 1 88.25 123 ARG A C 1
ATOM 962 O O . ARG A 1 123 ? 18.922 -14.484 -5.57 1 88.25 123 ARG A O 1
ATOM 969 N N . LYS A 1 124 ? 20.734 -15.055 -6.762 1 92.12 124 LYS A N 1
ATOM 970 C CA . LYS A 1 124 ? 21.344 -13.742 -6.605 1 92.12 124 LYS A CA 1
ATOM 971 C C . LYS A 1 124 ? 20.516 -12.664 -7.293 1 92.12 124 LYS A C 1
ATOM 973 O O . LYS A 1 124 ? 20.344 -11.562 -6.762 1 92.12 124 LYS A O 1
ATOM 978 N N . LEU A 1 125 ? 20.031 -12.945 -8.391 1 93.31 125 LEU A N 1
ATOM 979 C CA . LEU A 1 125 ? 19.172 -12.031 -9.141 1 93.31 125 LEU A CA 1
ATOM 980 C C . LEU A 1 125 ? 17.891 -11.727 -8.367 1 93.31 125 LEU A C 1
ATOM 982 O O . LEU A 1 125 ? 17.453 -10.578 -8.328 1 93.31 125 LEU A O 1
ATOM 986 N N . GLY A 1 126 ? 17.344 -12.734 -7.812 1 93.94 126 GLY A N 1
ATOM 987 C CA . GLY A 1 126 ? 16.172 -12.562 -6.977 1 93.94 126 GLY A CA 1
ATOM 988 C C . GLY A 1 126 ? 16.422 -11.68 -5.77 1 93.94 126 GLY A C 1
ATOM 989 O O . GLY A 1 126 ? 15.594 -10.828 -5.434 1 93.94 126 GLY A O 1
ATOM 990 N N . GLU A 1 127 ? 17.5 -11.883 -5.172 1 94.5 127 GLU A N 1
ATOM 991 C CA . GLU A 1 127 ? 17.859 -11.062 -4.02 1 94.5 127 GLU A CA 1
ATOM 992 C C . GLU A 1 127 ? 18.062 -9.609 -4.414 1 94.5 127 GLU A C 1
ATOM 994 O O . GLU A 1 127 ? 17.703 -8.695 -3.664 1 94.5 127 GLU A O 1
ATOM 999 N N . LEU A 1 128 ? 18.656 -9.414 -5.527 1 96 128 LEU A N 1
ATOM 1000 C CA . LEU A 1 128 ? 18.812 -8.055 -6.035 1 96 128 LEU A CA 1
ATOM 1001 C C . LEU A 1 128 ? 17.453 -7.41 -6.273 1 96 128 LEU A C 1
ATOM 1003 O O . LEU A 1 128 ? 17.234 -6.246 -5.93 1 96 128 LEU A O 1
ATOM 1007 N N . TRP A 1 129 ? 16.578 -8.141 -6.867 1 96.62 129 TRP A N 1
ATOM 1008 C CA . TRP A 1 129 ? 15.219 -7.668 -7.094 1 96.62 129 TRP A CA 1
ATOM 1009 C C . TRP A 1 129 ? 14.562 -7.254 -5.785 1 96.62 129 TRP A C 1
ATOM 1011 O O . TRP A 1 129 ? 13.984 -6.168 -5.688 1 96.62 129 TRP A O 1
ATOM 1021 N N . ARG A 1 130 ? 14.703 -8.078 -4.836 1 97 130 ARG A N 1
ATOM 1022 C CA . ARG A 1 130 ? 14.125 -7.797 -3.523 1 97 130 ARG A CA 1
ATOM 1023 C C . ARG A 1 130 ? 14.75 -6.551 -2.91 1 97 130 ARG A C 1
ATOM 1025 O O . ARG A 1 130 ? 14.039 -5.695 -2.373 1 97 130 ARG A O 1
ATOM 1032 N N . ASN A 1 131 ? 16.016 -6.414 -3.002 1 98 131 ASN A N 1
ATOM 1033 C CA . ASN A 1 131 ? 16.719 -5.289 -2.398 1 98 131 ASN A CA 1
ATOM 1034 C C . ASN A 1 131 ? 16.375 -3.973 -3.088 1 98 131 ASN A C 1
ATOM 1036 O O . ASN A 1 131 ? 16.188 -2.951 -2.426 1 98 131 ASN A O 1
ATOM 1040 N N . TYR A 1 132 ? 16.297 -4.008 -4.371 1 98.31 132 TYR A N 1
ATOM 1041 C CA . TYR A 1 132 ? 15.898 -2.803 -5.086 1 98.31 132 TYR A CA 1
ATOM 1042 C C . TYR A 1 132 ? 14.453 -2.445 -4.785 1 98.31 132 TYR A C 1
ATOM 1044 O O . TYR A 1 132 ? 14.094 -1.267 -4.719 1 98.31 132 TYR A O 1
ATOM 1052 N N . SER A 1 133 ? 13.617 -3.451 -4.621 1 98.5 133 SER A N 1
ATOM 1053 C CA . SER A 1 133 ? 12.227 -3.203 -4.25 1 98.5 133 SER A CA 1
ATOM 1054 C C . SER A 1 133 ? 12.133 -2.564 -2.867 1 98.5 133 SER A C 1
ATOM 1056 O O . SER A 1 133 ? 11.297 -1.687 -2.641 1 98.5 133 SER A O 1
ATOM 1058 N N . LEU A 1 134 ? 13 -3.008 -2.012 1 98.5 134 LEU A N 1
ATOM 1059 C CA . LEU A 1 134 ? 13.047 -2.43 -0.674 1 98.5 134 LEU A CA 1
ATOM 1060 C C . LEU A 1 134 ? 13.477 -0.969 -0.727 1 98.5 134 LEU A C 1
ATOM 1062 O O . LEU A 1 134 ? 12.938 -0.13 -0.001 1 98.5 134 LEU A O 1
ATOM 1066 N N . LEU A 1 135 ? 14.422 -0.738 -1.534 1 98.62 135 LEU A N 1
ATOM 1067 C CA . LEU A 1 135 ? 14.891 0.633 -1.694 1 98.62 135 LEU A CA 1
ATOM 1068 C C . LEU A 1 135 ? 13.789 1.521 -2.27 1 98.62 135 LEU A C 1
ATOM 1070 O O . LEU A 1 135 ? 13.586 2.645 -1.804 1 98.62 135 LEU A O 1
ATOM 1074 N N . PHE A 1 136 ? 13.133 1.012 -3.262 1 98.75 136 PHE A N 1
ATOM 1075 C CA . PHE A 1 136 ? 12.008 1.714 -3.869 1 98.75 136 PHE A CA 1
ATOM 1076 C C . PHE A 1 136 ? 10.93 2.01 -2.834 1 98.75 136 PHE A C 1
ATOM 1078 O O . PHE A 1 136 ? 10.445 3.139 -2.744 1 98.75 136 PHE A O 1
ATOM 1085 N N . MET A 1 137 ? 10.586 1.061 -2.047 1 98.69 137 MET A N 1
ATOM 1086 C CA . MET A 1 137 ? 9.586 1.192 -0.994 1 98.69 137 MET A CA 1
ATOM 1087 C C . MET A 1 137 ? 10.008 2.234 0.036 1 98.69 137 MET A C 1
ATOM 1089 O O . MET A 1 137 ? 9.219 3.1 0.412 1 98.69 137 MET A O 1
ATOM 1093 N N . ALA A 1 138 ? 11.227 2.158 0.48 1 98.81 138 ALA A N 1
ATOM 1094 C CA . ALA A 1 138 ? 11.742 3.053 1.514 1 98.81 138 ALA A CA 1
ATOM 1095 C C . ALA A 1 138 ? 11.75 4.5 1.032 1 98.81 138 ALA A C 1
ATOM 1097 O O . ALA A 1 138 ? 11.383 5.41 1.778 1 98.81 138 ALA A O 1
ATOM 1098 N N . LEU A 1 139 ? 12.164 4.688 -0.194 1 98.88 139 LEU A N 1
ATOM 1099 C CA . LEU A 1 139 ? 12.203 6.035 -0.75 1 98.88 139 LEU A CA 1
ATOM 1100 C C . LEU A 1 139 ? 10.797 6.602 -0.908 1 98.88 139 LEU A C 1
ATOM 1102 O O . LEU A 1 139 ? 10.562 7.781 -0.645 1 98.88 139 LEU A O 1
ATOM 1106 N N . SER A 1 140 ? 9.891 5.762 -1.314 1 98.75 140 SER A N 1
ATOM 1107 C CA . SER A 1 140 ? 8.5 6.195 -1.426 1 98.75 140 SER A CA 1
ATOM 1108 C C . SER A 1 140 ? 7.945 6.613 -0.069 1 98.75 140 SER A C 1
ATOM 1110 O O . SER A 1 140 ? 7.316 7.668 0.053 1 98.75 140 SER A O 1
ATOM 1112 N N . ALA A 1 141 ? 8.188 5.809 0.885 1 98.75 141 ALA A N 1
ATOM 1113 C CA . ALA A 1 141 ? 7.73 6.117 2.238 1 98.75 141 ALA A CA 1
ATOM 1114 C C . ALA A 1 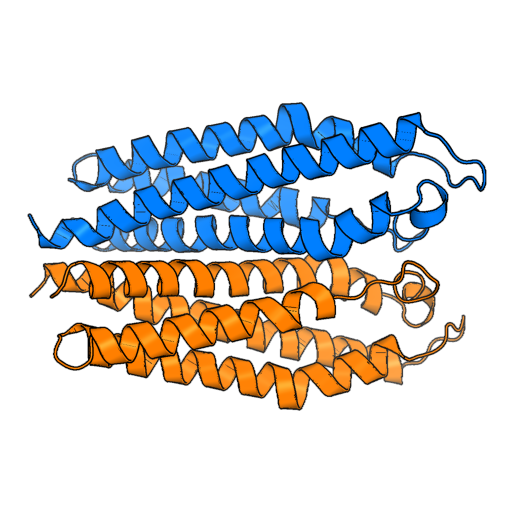141 ? 8.383 7.398 2.756 1 98.75 141 ALA A C 1
ATOM 1116 O O . ALA A 1 141 ? 7.719 8.219 3.393 1 98.75 141 ALA A O 1
ATOM 1117 N N . LEU A 1 142 ? 9.656 7.496 2.498 1 98.81 142 LEU A N 1
ATOM 1118 C CA . LEU A 1 142 ? 10.383 8.68 2.938 1 98.81 142 LEU A CA 1
ATOM 1119 C C . LEU A 1 142 ? 9.805 9.945 2.297 1 98.81 142 LEU A C 1
ATOM 1121 O O . LEU A 1 142 ? 9.703 10.984 2.949 1 98.81 142 LEU A O 1
ATOM 1125 N N . SER A 1 143 ? 9.523 9.867 1.059 1 98.88 143 SER A N 1
ATOM 1126 C CA . SER A 1 143 ? 8.875 10.992 0.385 1 98.88 143 SER A CA 1
ATOM 1127 C C . SER A 1 143 ? 7.57 11.367 1.079 1 98.88 143 SER A C 1
ATOM 1129 O O . SER A 1 143 ? 7.324 12.547 1.348 1 98.88 143 SER A O 1
ATOM 1131 N N . GLY A 1 144 ? 6.754 10.391 1.361 1 98.69 144 GLY A N 1
ATOM 1132 C CA . GLY A 1 144 ? 5.516 10.633 2.08 1 98.69 144 GLY A CA 1
ATOM 1133 C C . GLY A 1 144 ? 5.727 11.297 3.428 1 98.69 144 GLY A C 1
ATOM 1134 O O . GLY A 1 144 ? 4.965 12.195 3.811 1 98.69 144 GLY A O 1
ATOM 1135 N N . ILE A 1 145 ? 6.723 10.859 4.105 1 98.5 145 ILE A N 1
ATOM 1136 C CA . ILE A 1 145 ? 7.035 11.406 5.422 1 98.5 145 ILE A CA 1
ATOM 1137 C C . ILE A 1 145 ? 7.379 12.891 5.293 1 98.5 145 ILE A C 1
ATOM 1139 O O . ILE A 1 145 ? 6.938 13.711 6.098 1 98.5 145 ILE A O 1
ATOM 1143 N N . VAL A 1 146 ? 8.133 13.234 4.289 1 98.44 146 VAL A N 1
ATOM 1144 C CA . VAL A 1 146 ? 8.477 14.633 4.051 1 98.44 146 VAL A CA 1
ATOM 1145 C C . VAL A 1 146 ? 7.211 15.453 3.828 1 98.44 146 VAL A C 1
ATOM 1147 O O . VAL A 1 146 ? 7.055 16.531 4.398 1 98.44 146 VAL A O 1
ATOM 1150 N N . TYR A 1 147 ? 6.305 14.93 3.02 1 98.12 147 TYR A N 1
ATOM 1151 C CA . TYR A 1 147 ? 5.047 15.625 2.768 1 98.12 147 TYR A CA 1
ATOM 1152 C C . TYR A 1 147 ? 4.234 15.766 4.047 1 98.12 147 TYR A C 1
ATOM 1154 O O . TYR A 1 147 ? 3.662 16.828 4.312 1 98.12 147 TYR A O 1
ATOM 1162 N N . LEU A 1 148 ? 4.211 14.711 4.75 1 96.56 148 LEU A N 1
ATOM 1163 C CA . LEU A 1 148 ? 3.434 14.703 5.984 1 96.56 148 LEU A CA 1
ATOM 1164 C C . LEU A 1 148 ? 3.984 15.719 6.977 1 96.56 148 LEU A C 1
ATOM 1166 O O . LEU A 1 148 ? 3.219 16.391 7.668 1 96.56 148 LEU A O 1
ATOM 1170 N N . LEU A 1 149 ? 5.246 15.828 7.066 1 94.62 149 LEU A N 1
ATOM 1171 C CA . LEU A 1 149 ? 5.867 16.844 7.918 1 94.62 149 LEU A CA 1
ATOM 1172 C C . LEU A 1 149 ? 5.496 18.234 7.449 1 94.62 149 LEU A C 1
ATOM 1174 O O . LEU A 1 149 ? 5.25 19.125 8.273 1 94.62 149 LEU A O 1
ATOM 1178 N N . GLY A 1 150 ? 5.469 18.375 6.18 1 94.12 150 GLY A N 1
ATOM 1179 C CA . GLY A 1 150 ? 5.094 19.672 5.641 1 94.12 150 GLY A CA 1
ATOM 1180 C C . GLY A 1 150 ? 3.711 20.125 6.07 1 94.12 150 GLY A C 1
ATOM 1181 O O . GLY A 1 150 ? 3.535 21.25 6.523 1 94.12 150 GLY A O 1
ATOM 1182 N N . ILE A 1 151 ? 2.789 19.25 5.957 1 91.88 151 ILE A N 1
ATOM 1183 C CA . ILE A 1 151 ? 1.42 19.625 6.301 1 91.88 151 ILE A CA 1
ATOM 1184 C C . ILE A 1 151 ? 1.289 19.781 7.812 1 91.88 151 ILE A C 1
ATOM 1186 O O . ILE A 1 151 ? 0.509 20.594 8.289 1 91.88 151 ILE A O 1
ATOM 1190 N N . SER A 1 152 ? 2.016 18.984 8.586 1 90.5 152 SER A N 1
ATOM 1191 C CA . SER A 1 152 ? 1.942 19.047 10.047 1 90.5 152 SER A CA 1
ATOM 1192 C C . SER A 1 152 ? 2.516 20.359 10.57 1 90.5 152 SER A C 1
ATOM 1194 O O . SER A 1 152 ? 2.121 20.828 11.641 1 90.5 152 SER A O 1
ATOM 1196 N N . ARG A 1 153 ? 3.377 20.953 9.867 1 87.5 153 ARG A N 1
ATOM 1197 C CA . ARG A 1 153 ? 4.031 22.172 10.328 1 87.5 153 ARG A CA 1
ATOM 1198 C C . ARG A 1 153 ? 3.334 23.406 9.766 1 87.5 153 ARG A C 1
ATOM 1200 O O . ARG A 1 153 ? 3.717 24.547 10.078 1 87.5 153 ARG A O 1
ATOM 1207 N N . LEU A 1 154 ? 2.406 23.172 8.945 1 81.75 154 LEU A N 1
ATOM 1208 C CA . LEU A 1 154 ? 1.611 24.281 8.438 1 81.75 154 LEU A CA 1
ATOM 1209 C C . LEU A 1 154 ? 0.941 25.047 9.578 1 81.75 154 LEU A C 1
ATOM 1211 O O . LEU A 1 154 ? 0.794 26.266 9.516 1 81.75 154 LEU A O 1
ATOM 1215 N N . ALA A 1 155 ? 0.642 24.297 10.664 1 71.5 155 ALA A N 1
ATOM 1216 C CA . ALA A 1 155 ? 0.004 24.922 11.828 1 71.5 155 ALA A CA 1
ATOM 1217 C C . ALA A 1 155 ? 0.988 25.797 12.594 1 71.5 155 ALA A C 1
ATOM 1219 O O . ALA A 1 155 ? 0.581 26.703 13.328 1 71.5 155 ALA A O 1
ATOM 1220 N N . ASP A 1 156 ? 2.188 25.531 12.484 1 68.19 156 ASP A N 1
ATOM 1221 C CA . ASP A 1 156 ? 3.203 26.266 13.227 1 68.19 156 ASP A CA 1
ATOM 1222 C C . ASP A 1 156 ? 3.531 27.594 12.539 1 68.19 156 ASP A C 1
ATOM 1224 O O . ASP A 1 156 ? 4.27 28.422 13.078 1 68.19 156 ASP A O 1
ATOM 1228 N N . ARG A 1 157 ? 2.818 27.953 11.438 1 66.69 157 ARG A N 1
ATOM 1229 C CA . ARG A 1 157 ? 3.111 29.188 10.719 1 66.69 157 ARG A CA 1
ATOM 1230 C C . ARG A 1 157 ? 1.955 30.172 10.836 1 66.69 157 ARG A C 1
ATOM 1232 O O . ARG A 1 157 ? 0.807 29.781 11.039 1 66.69 157 ARG A O 1
ATOM 1239 N N . MET B 1 1 ? 0.129 20.094 22.375 1 58.12 1 MET B N 1
ATOM 1240 C CA . MET B 1 1 ? 0.199 18.703 21.906 1 58.12 1 MET B CA 1
ATOM 1241 C C . MET B 1 1 ? 1.622 18.172 22.016 1 58.12 1 MET B C 1
ATOM 1243 O O . MET B 1 1 ? 2.568 18.812 21.562 1 58.12 1 MET B O 1
ATOM 1247 N N . LYS B 1 2 ? 1.821 17.141 22.984 1 74.94 2 LYS B N 1
ATOM 1248 C CA . LYS B 1 2 ? 3.16 16.562 23.109 1 74.94 2 LYS B CA 1
ATOM 1249 C C . LYS B 1 2 ? 3.68 16.094 21.75 1 74.94 2 LYS B C 1
ATOM 1251 O O . LYS B 1 2 ? 2.93 15.516 20.953 1 74.94 2 LYS B O 1
ATOM 1256 N N . LYS B 1 3 ? 4.801 16.406 21.422 1 87.94 3 LYS B N 1
ATOM 1257 C CA . LYS B 1 3 ? 5.492 16.062 20.188 1 87.94 3 LYS B CA 1
ATOM 1258 C C . LYS B 1 3 ? 5.324 14.578 19.859 1 87.94 3 LYS B C 1
ATOM 1260 O O . LYS B 1 3 ? 5.109 14.203 18.703 1 87.94 3 LYS B O 1
ATOM 1265 N N . THR B 1 4 ? 5.273 13.773 20.875 1 90.94 4 THR B N 1
ATOM 1266 C CA . THR B 1 4 ? 5.168 12.336 20.688 1 90.94 4 THR B CA 1
ATOM 1267 C C . THR B 1 4 ? 3.787 11.961 20.156 1 90.94 4 THR B C 1
ATOM 1269 O O . THR B 1 4 ? 3.664 11.094 19.281 1 90.94 4 THR B O 1
ATOM 1272 N N . GLY B 1 5 ? 2.803 12.57 20.656 1 93.19 5 GLY B N 1
ATOM 1273 C CA . GLY B 1 5 ? 1.454 12.312 20.188 1 93.19 5 GLY B CA 1
ATOM 1274 C C . GLY B 1 5 ? 1.271 12.648 18.719 1 93.19 5 GLY B C 1
ATOM 1275 O O . GLY B 1 5 ? 0.635 11.898 17.969 1 93.19 5 GLY B O 1
ATOM 1276 N N . ARG B 1 6 ? 1.837 13.688 18.391 1 91.94 6 ARG B N 1
ATOM 1277 C CA . ARG B 1 6 ? 1.746 14.109 17 1 91.94 6 ARG B CA 1
ATOM 1278 C C . ARG B 1 6 ? 2.479 13.141 16.078 1 91.94 6 ARG B C 1
ATOM 1280 O O . ARG B 1 6 ? 1.972 12.781 15.016 1 91.94 6 ARG B O 1
ATOM 1287 N N . ILE B 1 7 ? 3.613 12.734 16.547 1 94.62 7 ILE B N 1
ATOM 1288 C CA . ILE B 1 7 ? 4.434 11.82 15.758 1 94.62 7 ILE B CA 1
ATOM 1289 C C . ILE B 1 7 ? 3.697 10.5 15.562 1 94.62 7 ILE B C 1
ATOM 1291 O O . ILE B 1 7 ? 3.662 9.953 14.453 1 94.62 7 ILE B O 1
ATOM 1295 N N . ILE B 1 8 ? 3.094 10.016 16.562 1 97.69 8 ILE B N 1
ATOM 1296 C CA . ILE B 1 8 ? 2.371 8.75 16.5 1 97.69 8 ILE B CA 1
ATOM 1297 C C . ILE B 1 8 ? 1.144 8.906 15.602 1 97.69 8 ILE B C 1
ATOM 1299 O O . ILE B 1 8 ? 0.784 7.984 14.867 1 97.69 8 ILE B O 1
ATOM 1303 N N . PHE B 1 9 ? 0.536 10.055 15.695 1 97.19 9 PHE B N 1
ATOM 1304 C CA . PHE B 1 9 ? -0.61 10.32 14.836 1 97.19 9 PHE B CA 1
ATOM 1305 C C . PHE B 1 9 ? -0.191 10.352 13.367 1 97.19 9 PHE B C 1
ATOM 1307 O O . PHE B 1 9 ? -0.887 9.805 12.508 1 97.19 9 PHE B O 1
ATOM 1314 N N . LEU B 1 10 ? 0.937 10.93 13.078 1 97.25 10 LEU B N 1
ATOM 1315 C CA . LEU B 1 10 ? 1.454 10.953 11.719 1 97.25 10 LEU B CA 1
ATOM 1316 C C . LEU B 1 10 ? 1.77 9.539 11.234 1 97.25 10 LEU B C 1
ATOM 1318 O O . LEU B 1 10 ? 1.507 9.203 10.078 1 97.25 10 LEU B O 1
ATOM 1322 N N . LEU B 1 11 ? 2.287 8.773 12.109 1 98.44 11 LEU B N 1
ATOM 1323 C CA . LEU B 1 11 ? 2.562 7.379 11.773 1 98.44 11 LEU B CA 1
ATOM 1324 C C . LEU B 1 11 ? 1.272 6.637 11.438 1 98.44 11 LEU B C 1
ATOM 1326 O O . LEU B 1 11 ? 1.248 5.809 10.531 1 98.44 11 LEU B O 1
ATOM 1330 N N . LEU B 1 12 ? 0.273 6.926 12.203 1 98.75 12 LEU B N 1
ATOM 1331 C CA . LEU B 1 12 ? -1.026 6.312 11.953 1 98.75 12 LEU B CA 1
ATOM 1332 C C . LEU B 1 12 ? -1.538 6.66 10.562 1 98.75 12 LEU B C 1
ATOM 1334 O O . LEU B 1 12 ? -2.062 5.793 9.859 1 98.75 12 LEU B O 1
ATOM 1338 N N . ILE B 1 13 ? -1.377 7.863 10.156 1 98.69 13 ILE B N 1
ATOM 1339 C CA . ILE B 1 13 ? -1.78 8.297 8.82 1 98.69 13 ILE B CA 1
ATOM 1340 C C . ILE B 1 13 ? -1.02 7.5 7.766 1 98.69 13 ILE B C 1
ATOM 1342 O O . ILE B 1 13 ? -1.622 6.945 6.84 1 98.69 13 ILE B O 1
ATOM 1346 N N . ALA B 1 14 ? 0.236 7.406 7.938 1 98.75 14 ALA B N 1
ATOM 1347 C CA . ALA B 1 14 ? 1.086 6.699 6.984 1 98.75 14 ALA B CA 1
ATOM 1348 C C . ALA B 1 14 ? 0.671 5.234 6.863 1 98.75 14 ALA B C 1
ATOM 1350 O O . ALA B 1 14 ? 0.471 4.73 5.754 1 98.75 14 ALA B O 1
ATOM 1351 N N . LEU B 1 15 ? 0.483 4.625 7.969 1 98.88 15 LEU B N 1
ATOM 1352 C CA . LEU B 1 15 ? 0.219 3.189 7.992 1 98.88 15 LEU B CA 1
ATOM 1353 C C . LEU B 1 15 ? -1.146 2.879 7.387 1 98.88 15 LEU B C 1
ATOM 1355 O O . LEU B 1 15 ? -1.32 1.846 6.734 1 98.88 15 LEU B O 1
ATOM 1359 N N . THR B 1 16 ? -2.078 3.717 7.637 1 98.81 16 THR B N 1
ATOM 1360 C CA . THR B 1 16 ? -3.418 3.463 7.117 1 98.81 16 THR B CA 1
ATOM 1361 C C . THR B 1 16 ? -3.434 3.568 5.594 1 98.81 16 THR B C 1
ATOM 1363 O O . THR B 1 16 ? -4.078 2.764 4.918 1 98.81 16 THR B O 1
ATOM 1366 N N . PHE B 1 17 ? -2.736 4.484 5.023 1 98.88 17 PHE B N 1
ATOM 1367 C CA . PHE B 1 17 ? -2.658 4.582 3.572 1 98.88 17 PHE B CA 1
ATOM 1368 C C . PHE B 1 17 ? -1.811 3.451 2.998 1 98.88 17 PHE B C 1
ATOM 1370 O O . PHE B 1 17 ? -2.078 2.965 1.898 1 98.88 17 PHE B O 1
ATOM 1377 N N . MET B 1 18 ? -0.79 3.051 3.723 1 98.88 18 MET B N 1
ATOM 1378 C CA . MET B 1 18 ? -0.017 1.897 3.27 1 98.88 18 MET B CA 1
ATOM 1379 C C . MET B 1 18 ? -0.886 0.646 3.217 1 98.88 18 MET B C 1
ATOM 1381 O O . MET B 1 18 ? -0.764 -0.162 2.295 1 98.88 18 MET B O 1
ATOM 1385 N N . GLN B 1 19 ? -1.694 0.491 4.227 1 98.88 19 GLN B N 1
ATOM 1386 C CA . GLN B 1 19 ? -2.627 -0.63 4.234 1 98.88 19 GLN B CA 1
ATOM 1387 C C . GLN B 1 19 ? -3.539 -0.595 3.01 1 98.88 19 GLN B C 1
ATOM 1389 O O . GLN B 1 19 ? -3.773 -1.624 2.373 1 98.88 19 GLN B O 1
ATOM 1394 N N . ALA B 1 20 ? -4.039 0.548 2.689 1 98.81 20 ALA B N 1
ATOM 1395 C CA . ALA B 1 20 ? -4.906 0.705 1.522 1 98.81 20 ALA B CA 1
ATOM 1396 C C . ALA B 1 20 ? -4.152 0.386 0.235 1 98.81 20 ALA B C 1
ATOM 1398 O O . ALA B 1 20 ? -4.691 -0.263 -0.664 1 98.81 20 ALA B O 1
ATOM 1399 N N . GLY B 1 21 ? -2.936 0.838 0.147 1 98.81 21 GLY B N 1
ATOM 1400 C CA . GLY B 1 21 ? -2.117 0.563 -1.023 1 98.81 21 GLY B CA 1
ATOM 1401 C C . GLY B 1 21 ? -1.803 -0.911 -1.199 1 98.81 21 GLY B C 1
ATOM 1402 O O . GLY B 1 21 ? -1.825 -1.426 -2.32 1 98.81 21 GLY B O 1
ATOM 1403 N N . ALA B 1 22 ? -1.496 -1.507 -0.096 1 98.75 22 ALA B N 1
ATOM 1404 C CA . ALA B 1 22 ? -1.261 -2.949 -0.122 1 98.75 22 ALA B CA 1
ATOM 1405 C C . ALA B 1 22 ? -2.486 -3.693 -0.646 1 98.75 22 ALA B C 1
ATOM 1407 O O . ALA B 1 22 ? -2.361 -4.602 -1.471 1 98.75 22 ALA B O 1
ATOM 1408 N N . SER B 1 23 ? -3.604 -3.275 -0.129 1 98.62 23 SER B N 1
ATOM 1409 C CA . SER B 1 23 ? -4.844 -3.918 -0.547 1 98.62 23 SER B CA 1
ATOM 1410 C C . SER B 1 23 ? -5.121 -3.676 -2.027 1 98.62 23 SER B C 1
ATOM 1412 O O . SER B 1 23 ? -5.547 -4.586 -2.742 1 98.62 23 SER B O 1
ATOM 1414 N N . LEU B 1 24 ? -4.891 -2.521 -2.469 1 98.62 24 LEU B N 1
ATOM 1415 C CA . LEU B 1 24 ? -5.109 -2.209 -3.877 1 98.62 24 LEU B CA 1
ATOM 1416 C C . LEU B 1 24 ? -4.203 -3.053 -4.77 1 98.62 24 LEU B C 1
ATOM 1418 O O . LEU B 1 24 ? -4.641 -3.553 -5.809 1 98.62 24 LEU B O 1
ATOM 1422 N N . PHE B 1 25 ? -3.035 -3.199 -4.387 1 98.56 25 PHE B N 1
ATOM 1423 C CA . PHE B 1 25 ? -2.111 -4.043 -5.133 1 98.56 25 PHE B CA 1
ATOM 1424 C C . PHE B 1 25 ? -2.594 -5.488 -5.152 1 98.56 25 PHE B C 1
ATOM 1426 O O . PHE B 1 25 ? -2.619 -6.125 -6.211 1 98.56 25 PHE B O 1
ATOM 1433 N N . ALA B 1 26 ? -2.941 -6 -4.02 1 97.94 26 ALA B N 1
ATOM 1434 C CA . ALA B 1 26 ? -3.422 -7.379 -3.924 1 97.94 26 ALA B CA 1
ATOM 1435 C C . ALA B 1 26 ? -4.621 -7.605 -4.84 1 97.94 26 ALA B C 1
ATOM 1437 O O . ALA B 1 26 ? -4.715 -8.633 -5.508 1 97.94 26 ALA B O 1
ATOM 1438 N N . ILE B 1 27 ? -5.492 -6.652 -4.867 1 97.94 27 ILE B N 1
ATOM 1439 C CA . ILE B 1 27 ? -6.703 -6.758 -5.672 1 97.94 27 ILE B CA 1
ATOM 1440 C C . ILE B 1 27 ? -6.336 -6.797 -7.152 1 97.94 27 ILE B C 1
ATOM 1442 O O . ILE B 1 27 ? -6.789 -7.676 -7.891 1 97.94 27 ILE B O 1
ATOM 1446 N N . THR B 1 28 ? -5.469 -5.906 -7.57 1 96.88 28 THR B N 1
ATOM 1447 C CA . THR B 1 28 ? -5.215 -5.684 -8.992 1 96.88 28 THR B CA 1
ATOM 1448 C C . THR B 1 28 ? -4.27 -6.746 -9.539 1 96.88 28 THR B C 1
ATOM 1450 O O . THR B 1 28 ? -4.371 -7.125 -10.711 1 96.88 28 THR B O 1
ATOM 1453 N N . VAL B 1 29 ? -3.402 -7.215 -8.719 1 95.75 29 VAL B N 1
ATOM 1454 C CA . VAL B 1 29 ? -2.357 -8.094 -9.234 1 95.75 29 VAL B CA 1
ATOM 1455 C C . VAL B 1 29 ? -2.668 -9.539 -8.867 1 95.75 29 VAL B C 1
ATOM 1457 O O . VAL B 1 29 ? -2.736 -10.414 -9.734 1 95.75 29 VAL B O 1
ATOM 1460 N N . ASN B 1 30 ? -2.953 -9.797 -7.652 1 95.06 30 ASN B N 1
ATOM 1461 C CA . ASN B 1 30 ? -3.084 -11.172 -7.18 1 95.06 30 ASN B CA 1
ATOM 1462 C C . ASN B 1 30 ? -4.504 -11.695 -7.371 1 95.06 30 ASN B C 1
ATOM 1464 O O . ASN B 1 30 ? -4.711 -12.695 -8.062 1 95.06 30 ASN B O 1
ATOM 1468 N N . ILE B 1 31 ? -5.422 -11.008 -6.824 1 95 31 ILE B N 1
ATOM 1469 C CA . ILE B 1 31 ? -6.801 -11.484 -6.848 1 95 31 ILE B CA 1
ATOM 1470 C C . ILE B 1 31 ? -7.312 -11.508 -8.289 1 95 31 ILE B C 1
ATOM 1472 O O . ILE B 1 31 ? -7.949 -12.477 -8.711 1 95 31 ILE B O 1
ATOM 1476 N N . SER B 1 32 ? -7.027 -10.523 -9.047 1 92.31 32 SER B N 1
ATOM 1477 C CA . SER B 1 32 ? -7.5 -10.438 -10.422 1 92.31 32 SER B CA 1
ATOM 1478 C C . SER B 1 32 ? -7.023 -11.633 -11.242 1 92.31 32 SER B C 1
ATOM 1480 O O . SER B 1 32 ? -7.762 -12.148 -12.086 1 92.31 32 SER B O 1
ATOM 1482 N N . SER B 1 33 ? -5.801 -12.062 -10.984 1 89.44 33 SER B N 1
ATOM 1483 C CA . SER B 1 33 ? -5.266 -13.219 -11.703 1 89.44 33 SER B CA 1
ATOM 1484 C C . SER B 1 33 ? -5.918 -14.516 -11.234 1 89.44 33 SER B C 1
ATOM 1486 O O . SER B 1 33 ? -6.215 -15.398 -12.047 1 89.44 33 SER B O 1
ATOM 1488 N N . LEU B 1 34 ? -6.172 -14.609 -10.008 1 89.44 34 LEU B N 1
ATOM 1489 C CA . LEU B 1 34 ? -6.695 -15.836 -9.422 1 89.44 34 LEU B CA 1
ATOM 1490 C C . LEU B 1 34 ? -8.148 -16.062 -9.82 1 89.44 34 LEU B C 1
ATOM 1492 O O . LEU B 1 34 ? -8.594 -17.203 -9.977 1 89.44 34 LEU B O 1
ATOM 1496 N N . ILE B 1 35 ? -8.828 -14.984 -10.047 1 90.19 35 ILE B N 1
ATOM 1497 C CA . ILE B 1 35 ? -10.266 -15.164 -10.266 1 90.19 35 ILE B CA 1
ATOM 1498 C C . ILE B 1 35 ? -10.57 -15.109 -11.758 1 90.19 35 ILE B C 1
ATOM 1500 O O . ILE B 1 35 ? -11.742 -15.148 -12.156 1 90.19 35 ILE B O 1
ATOM 1504 N N . GLU B 1 36 ? -9.602 -15.008 -12.562 1 86.62 36 GLU B N 1
ATOM 1505 C CA . GLU B 1 36 ? -9.773 -14.875 -14.008 1 86.62 36 GLU B CA 1
ATOM 1506 C C . GLU B 1 36 ? -10.484 -16.094 -14.594 1 86.62 36 GLU B C 1
ATOM 1508 O O . GLU B 1 36 ? -11.422 -15.945 -15.383 1 86.62 36 GLU B O 1
ATOM 1513 N N . ALA B 1 37 ? -10.008 -17.344 -14.25 1 83.19 37 ALA B N 1
ATOM 1514 C CA . ALA B 1 37 ? -10.617 -18.578 -14.742 1 83.19 37 ALA B CA 1
ATOM 1515 C C . ALA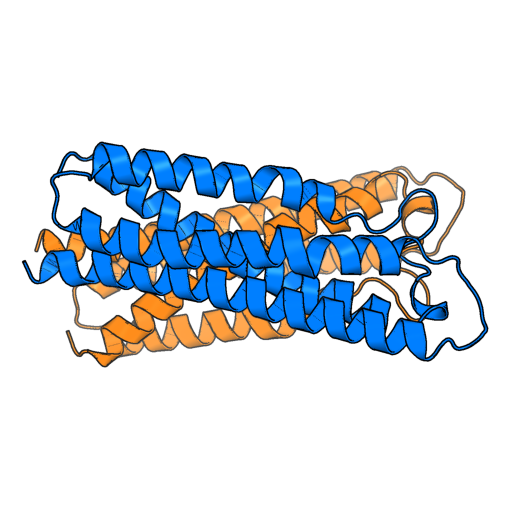 B 1 37 ? -10.516 -19.688 -13.711 1 83.19 37 ALA B C 1
ATOM 1517 O O . ALA B 1 37 ? -9.938 -20.75 -13.977 1 83.19 37 ALA B O 1
ATOM 1518 N N . PRO B 1 38 ? -11.203 -19.5 -12.625 1 81.62 38 PRO B N 1
ATOM 1519 C CA . PRO B 1 38 ? -11.094 -20.547 -11.602 1 81.62 38 PRO B CA 1
ATOM 1520 C C . PRO B 1 38 ? -11.883 -21.797 -11.969 1 81.62 38 PRO B C 1
ATOM 1522 O O . PRO B 1 38 ? -12.938 -21.719 -12.602 1 81.62 38 PRO B O 1
ATOM 1525 N N . PRO B 1 39 ? -11.32 -22.875 -11.641 1 82 39 PRO B N 1
ATOM 1526 C CA . PRO B 1 39 ? -10.172 -23.156 -10.789 1 82 39 PRO B CA 1
ATOM 1527 C C . PRO B 1 39 ? -8.859 -23.234 -11.562 1 82 39 PRO B C 1
ATOM 1529 O O . PRO B 1 39 ? -7.793 -23.406 -10.969 1 82 39 PRO B O 1
ATOM 1532 N N . ALA B 1 40 ? -8.891 -23.047 -12.859 1 78.56 40 ALA B N 1
ATOM 1533 C CA . ALA B 1 40 ? -7.672 -23.141 -13.656 1 78.56 40 ALA B CA 1
ATOM 1534 C C . ALA B 1 40 ? -6.672 -22.062 -13.258 1 78.56 40 ALA B C 1
ATOM 1536 O O . ALA B 1 40 ? -5.457 -22.281 -13.305 1 78.56 40 ALA B O 1
ATOM 1537 N N . SER B 1 41 ? -7.172 -21 -12.789 1 81.12 41 SER B N 1
ATOM 1538 C CA . SER B 1 41 ? -6.332 -19.859 -12.453 1 81.12 41 SER B CA 1
ATOM 1539 C C . SER B 1 41 ? -5.789 -19.984 -11.031 1 81.12 41 SER B C 1
ATOM 1541 O O . SER B 1 41 ? -5.031 -19.125 -10.57 1 81.12 41 SER B O 1
ATOM 1543 N N . LEU B 1 42 ? -6.125 -21.016 -10.398 1 81.62 42 LEU B N 1
ATOM 1544 C CA . LEU B 1 42 ? -5.676 -21.188 -9.023 1 81.62 42 LEU B CA 1
ATOM 1545 C C . LEU B 1 42 ? -4.293 -21.844 -8.984 1 81.62 42 LEU B C 1
ATOM 1547 O O . LEU B 1 42 ? -3.818 -22.234 -7.914 1 81.62 42 LEU B O 1
ATOM 1551 N N . THR B 1 43 ? -3.682 -21.906 -10.078 1 77.88 43 THR B N 1
ATOM 1552 C CA . THR B 1 43 ? -2.363 -22.531 -10.172 1 77.88 43 THR B CA 1
ATOM 1553 C C . THR B 1 43 ? -1.37 -21.828 -9.25 1 77.88 43 THR B C 1
ATOM 1555 O O . THR B 1 43 ? -0.529 -22.469 -8.625 1 77.88 43 THR B O 1
ATOM 1558 N N . ASN B 1 44 ? -1.542 -20.531 -9.102 1 77.25 44 ASN B N 1
ATOM 1559 C CA . ASN B 1 44 ? -0.627 -19.75 -8.273 1 77.25 44 ASN B CA 1
ATOM 1560 C C . ASN B 1 44 ? -0.943 -19.906 -6.789 1 77.25 44 ASN B C 1
ATOM 1562 O O . ASN B 1 44 ? -0.148 -19.5 -5.934 1 77.25 44 ASN B O 1
ATOM 1566 N N . ALA B 1 45 ? -2.08 -20.516 -6.52 1 78.38 45 ALA B N 1
ATOM 1567 C CA . ALA B 1 45 ? -2.484 -20.672 -5.125 1 78.38 45 ALA B CA 1
ATOM 1568 C C . ALA B 1 45 ? -2.262 -22.109 -4.656 1 78.38 45 ALA B C 1
ATOM 1570 O O . ALA B 1 45 ? -2.783 -22.516 -3.615 1 78.38 45 ALA B O 1
ATOM 1571 N N . GLN B 1 46 ? -1.589 -22.75 -5.469 1 77.12 46 GLN B N 1
ATOM 1572 C CA . GLN B 1 46 ? -1.369 -24.156 -5.152 1 77.12 46 GLN B CA 1
ATOM 1573 C C . GLN B 1 46 ? 0.121 -24.484 -5.098 1 77.12 46 GLN B C 1
ATOM 1575 O O . GLN B 1 46 ? 0.944 -23.734 -5.641 1 77.12 46 GLN B O 1
ATOM 1580 N N . GLY B 1 47 ? 0.391 -25.609 -4.348 1 79.31 47 GLY B N 1
ATOM 1581 C CA . GLY B 1 47 ? 1.76 -26.094 -4.312 1 79.31 47 GLY B CA 1
ATOM 1582 C C . GL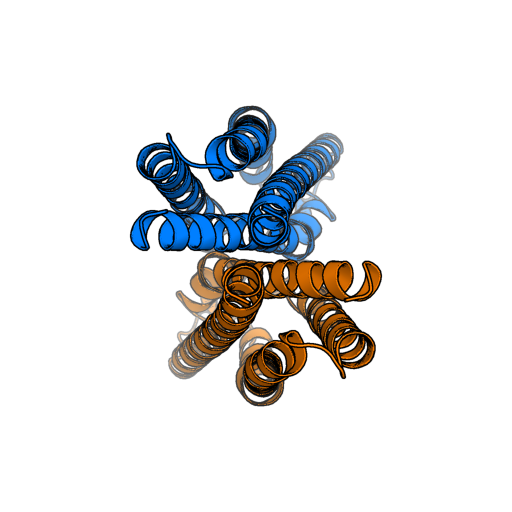Y B 1 47 ? 2.584 -25.484 -3.195 1 79.31 47 GLY B C 1
ATOM 1583 O O . GLY B 1 47 ? 2.049 -24.781 -2.336 1 79.31 47 GLY B O 1
ATOM 1584 N N . PRO B 1 48 ? 3.844 -25.734 -3.219 1 80.5 48 PRO B N 1
ATOM 1585 C CA . PRO B 1 48 ? 4.719 -25.328 -2.109 1 80.5 48 PRO B CA 1
ATOM 1586 C C . PRO B 1 48 ? 5.008 -23.844 -2.088 1 80.5 48 PRO B C 1
ATOM 1588 O O . PRO B 1 48 ? 5.363 -23.281 -1.042 1 80.5 48 PRO B O 1
ATOM 1591 N N . TYR B 1 49 ? 4.812 -23.188 -3.152 1 81.88 49 TYR B N 1
ATOM 1592 C CA . TYR B 1 49 ? 5.098 -21.766 -3.252 1 81.88 49 TYR B CA 1
ATOM 1593 C C . TYR B 1 49 ? 3.832 -20.984 -3.572 1 81.88 49 TYR B C 1
ATOM 1595 O O . TYR B 1 49 ? 3.883 -19.969 -4.281 1 81.88 49 TYR B O 1
ATOM 1603 N N . ALA B 1 50 ? 2.766 -21.438 -3.014 1 84.56 50 ALA B N 1
ATOM 1604 C CA . ALA B 1 50 ? 1.447 -20.875 -3.281 1 84.56 50 ALA B CA 1
ATOM 1605 C C . ALA B 1 50 ? 1.347 -19.438 -2.75 1 84.56 50 ALA B C 1
ATOM 1607 O O . ALA B 1 50 ? 1.974 -19.094 -1.744 1 84.56 50 ALA B O 1
ATOM 1608 N N . PHE B 1 51 ? 0.597 -18.734 -3.494 1 86.31 51 PHE B N 1
ATOM 1609 C CA . PHE B 1 51 ? 0.216 -17.406 -3.029 1 86.31 51 PHE B CA 1
ATOM 1610 C C . PHE B 1 51 ? -0.377 -17.469 -1.627 1 86.31 51 PHE B C 1
ATOM 1612 O O . PHE B 1 51 ? -1.326 -18.219 -1.383 1 86.31 51 PHE B O 1
ATOM 1619 N N . ASN B 1 52 ? 0.253 -16.703 -0.643 1 89.69 52 ASN B N 1
ATOM 1620 C CA . ASN B 1 52 ? -0.211 -16.641 0.739 1 89.69 52 ASN B CA 1
ATOM 1621 C C . ASN B 1 52 ? -0.163 -15.211 1.272 1 89.69 52 ASN B C 1
ATOM 1623 O O . ASN B 1 52 ? 0.835 -14.797 1.862 1 89.69 52 ASN B O 1
ATOM 1627 N N . PRO B 1 53 ? -1.268 -14.578 1.118 1 93.88 53 PRO B N 1
ATOM 1628 C CA . PRO B 1 53 ? -1.272 -13.172 1.545 1 93.88 53 PRO B CA 1
ATOM 1629 C C . PRO B 1 53 ? -1.302 -13.016 3.064 1 93.88 53 PRO B C 1
ATOM 1631 O O . PRO B 1 53 ? -1.05 -11.93 3.582 1 93.88 53 PRO B O 1
ATOM 1634 N N . ASP B 1 54 ? -1.525 -14.023 3.826 1 92.31 54 ASP B N 1
ATOM 1635 C CA . ASP B 1 54 ? -1.664 -13.953 5.277 1 92.31 54 ASP B CA 1
ATOM 1636 C C . ASP B 1 54 ? -0.335 -13.594 5.938 1 92.31 54 ASP B C 1
ATOM 1638 O O . ASP B 1 54 ? -0.311 -13.078 7.059 1 92.31 54 ASP B O 1
ATOM 1642 N N . ILE B 1 55 ? 0.676 -13.766 5.227 1 92.31 55 ILE B N 1
ATOM 1643 C CA . ILE B 1 55 ? 1.986 -13.406 5.758 1 92.31 55 ILE B CA 1
ATOM 1644 C C . ILE B 1 55 ? 2.049 -11.898 6 1 92.31 55 ILE B C 1
ATOM 1646 O O . ILE B 1 55 ? 2.723 -11.445 6.926 1 92.31 55 ILE B O 1
ATOM 1650 N N . PHE B 1 56 ? 1.426 -11.18 5.219 1 96.94 56 PHE B N 1
ATOM 1651 C CA . PHE B 1 56 ? 1.376 -9.727 5.348 1 96.94 56 PHE B CA 1
ATOM 1652 C C . PHE B 1 56 ? 0.228 -9.305 6.254 1 96.94 56 PHE B C 1
ATOM 1654 O O . PHE B 1 56 ? 0.426 -8.531 7.195 1 96.94 56 PHE B O 1
ATOM 1661 N N . TRP B 1 57 ? -0.917 -9.852 6.051 1 97.06 57 TRP B N 1
ATOM 1662 C CA . TRP B 1 57 ? -2.141 -9.344 6.66 1 97.06 57 TRP B CA 1
ATOM 1663 C C . TRP B 1 57 ? -2.225 -9.734 8.133 1 97.06 57 TRP B C 1
ATOM 1665 O O . TRP B 1 57 ? -2.953 -9.109 8.906 1 97.06 57 TRP B O 1
ATOM 1675 N N . GLU B 1 58 ? -1.516 -10.719 8.562 1 95.56 58 GLU B N 1
ATOM 1676 C CA . GLU B 1 58 ? -1.504 -11.125 9.961 1 95.56 58 GLU B CA 1
ATOM 1677 C C . GLU B 1 58 ? -0.658 -10.172 10.805 1 95.56 58 GLU B C 1
ATOM 1679 O O . GLU B 1 58 ? -0.821 -10.102 12.023 1 95.56 58 GLU B O 1
ATOM 1684 N N . LYS B 1 59 ? 0.189 -9.438 10.18 1 97.25 59 LYS B N 1
ATOM 1685 C CA . LYS B 1 59 ? 1.137 -8.625 10.938 1 97.25 59 LYS B CA 1
ATOM 1686 C C . LYS B 1 59 ? 0.835 -7.141 10.773 1 97.25 59 LYS B C 1
ATOM 1688 O O . LYS B 1 59 ? 0.953 -6.367 11.727 1 97.25 59 LYS B O 1
ATOM 1693 N N . PHE B 1 60 ? 0.431 -6.738 9.641 1 98.38 60 PHE B N 1
ATOM 1694 C CA . PHE B 1 60 ? 0.372 -5.312 9.344 1 98.38 60 PHE B CA 1
ATOM 1695 C C . PHE B 1 60 ? -0.818 -4.664 10.039 1 98.38 60 PHE B C 1
ATOM 1697 O O . PHE B 1 60 ? -0.667 -3.645 10.719 1 98.38 60 PHE B O 1
ATOM 1704 N N . PRO B 1 61 ? -2.062 -5.227 9.922 1 98.31 61 PRO B N 1
ATOM 1705 C CA . PRO B 1 61 ? -3.203 -4.574 10.57 1 98.31 61 PRO B CA 1
ATOM 1706 C C . PRO B 1 61 ? -3.045 -4.477 12.086 1 98.31 61 PRO B C 1
ATOM 1708 O O . PRO B 1 61 ? -3.359 -3.441 12.68 1 98.31 61 PRO B O 1
ATOM 1711 N N . PRO B 1 62 ? -2.535 -5.492 12.766 1 97.88 62 PRO B N 1
ATOM 1712 C CA . PRO B 1 62 ? -2.27 -5.324 14.195 1 97.88 62 PRO B CA 1
ATOM 1713 C C . PRO B 1 62 ? -1.326 -4.156 14.484 1 97.88 62 PRO B C 1
ATOM 1715 O O . PRO B 1 62 ? -1.474 -3.479 15.508 1 97.88 62 PRO B O 1
ATOM 1718 N N . LEU B 1 63 ? -0.349 -3.975 13.633 1 98.5 63 LEU B N 1
ATOM 1719 C CA . LEU B 1 63 ? 0.538 -2.824 13.781 1 98.5 63 LEU B CA 1
ATOM 1720 C C . LEU B 1 63 ? -0.244 -1.519 13.688 1 98.5 63 LEU B C 1
ATOM 1722 O O . LEU B 1 63 ? -0.009 -0.594 14.469 1 98.5 63 LEU B O 1
ATOM 1726 N N . VAL B 1 64 ? -1.11 -1.438 12.758 1 98.69 64 VAL B N 1
ATOM 1727 C CA . VAL B 1 64 ? -1.941 -0.248 12.609 1 98.69 64 VAL B CA 1
ATOM 1728 C C . VAL B 1 64 ? -2.811 -0.07 13.852 1 98.69 64 VAL B C 1
ATOM 1730 O O . VAL B 1 64 ? -2.955 1.043 14.367 1 98.69 64 VAL B O 1
ATOM 1733 N N . PHE B 1 65 ? -3.34 -1.168 14.336 1 98.5 65 PHE B N 1
ATOM 1734 C CA . PHE B 1 65 ? -4.211 -1.13 15.508 1 98.5 65 PHE B CA 1
ATOM 1735 C C . PHE B 1 65 ? -3.461 -0.605 16.719 1 98.5 65 PHE B C 1
ATOM 1737 O O . PHE B 1 65 ? -3.973 0.247 17.453 1 98.5 65 PHE B O 1
ATOM 1744 N N . LEU B 1 66 ? -2.342 -1.141 16.922 1 98.62 66 LEU B N 1
ATOM 1745 C CA . LEU B 1 66 ? -1.521 -0.69 18.047 1 98.62 66 LEU B CA 1
ATOM 1746 C C . LEU B 1 66 ? -1.224 0.802 17.938 1 98.62 66 LEU B C 1
ATOM 1748 O O . LEU B 1 66 ? -1.263 1.521 18.938 1 98.62 66 LEU B O 1
ATOM 1752 N N . THR B 1 67 ? -0.89 1.238 16.766 1 98.81 67 THR B N 1
ATOM 1753 C CA . THR B 1 67 ? -0.604 2.65 16.547 1 98.81 67 THR B CA 1
ATOM 1754 C C . THR B 1 67 ? -1.847 3.5 16.797 1 98.81 67 THR B C 1
ATOM 1756 O O . THR B 1 67 ? -1.753 4.602 17.344 1 98.81 67 THR B O 1
ATOM 1759 N N . LEU B 1 68 ? -2.969 2.998 16.359 1 98.75 68 LEU B N 1
ATOM 1760 C CA . LEU B 1 68 ? -4.23 3.691 16.594 1 98.75 68 LEU B CA 1
ATOM 1761 C C . LEU B 1 68 ? -4.484 3.863 18.094 1 98.75 68 LEU B C 1
ATOM 1763 O O . LEU B 1 68 ? -4.828 4.957 18.547 1 98.75 68 LEU B O 1
ATOM 1767 N N . LEU B 1 69 ? -4.32 2.805 18.844 1 98.69 69 LEU B N 1
ATOM 1768 C CA . LEU B 1 69 ? -4.527 2.865 20.281 1 98.69 69 LEU B CA 1
ATOM 1769 C C . LEU B 1 69 ? -3.57 3.863 20.938 1 98.69 69 LEU B C 1
ATOM 1771 O O . LEU B 1 69 ? -3.979 4.668 21.766 1 98.69 69 LEU B O 1
ATOM 1775 N N . LEU B 1 70 ? -2.348 3.785 20.547 1 98.56 70 LEU B N 1
ATOM 1776 C CA . LEU B 1 70 ? -1.352 4.699 21.094 1 98.56 70 LEU B CA 1
ATOM 1777 C C . LEU B 1 70 ? -1.679 6.141 20.734 1 98.56 70 LEU B C 1
ATOM 1779 O O . LEU B 1 70 ? -1.542 7.043 21.562 1 98.56 70 LEU B O 1
ATOM 1783 N N . ALA B 1 71 ? -2.033 6.355 19.469 1 98.31 71 ALA B N 1
ATOM 1784 C CA . ALA B 1 71 ? -2.408 7.703 19.047 1 98.31 71 ALA B CA 1
ATOM 1785 C C . ALA B 1 71 ? -3.58 8.234 19.859 1 98.31 71 ALA B C 1
ATOM 1787 O O . ALA B 1 71 ? -3.609 9.406 20.219 1 98.31 71 ALA B O 1
ATOM 1788 N N . LEU B 1 72 ? -4.488 7.355 20.141 1 98.06 72 LEU B N 1
ATOM 1789 C CA . LEU B 1 72 ? -5.664 7.75 20.906 1 98.06 72 LEU B CA 1
ATOM 1790 C C . LEU B 1 72 ? -5.281 8.102 22.344 1 98.06 72 LEU B C 1
ATOM 1792 O O . LEU B 1 72 ? -5.715 9.125 22.875 1 98.06 72 LEU B O 1
ATOM 1796 N N . ILE B 1 73 ? -4.5 7.289 22.969 1 98.19 73 ILE B N 1
ATOM 1797 C CA . ILE B 1 73 ? -4.09 7.5 24.344 1 98.19 73 ILE B CA 1
ATOM 1798 C C . ILE B 1 73 ? -3.283 8.797 24.453 1 98.19 73 ILE B C 1
ATOM 1800 O O . ILE B 1 73 ? -3.549 9.625 25.328 1 98.19 73 ILE B O 1
ATOM 1804 N N . LEU B 1 74 ? -2.373 9.023 23.578 1 97.69 74 LEU B N 1
ATOM 1805 C CA . LEU B 1 74 ? -1.438 10.141 23.656 1 97.69 74 LEU B CA 1
ATOM 1806 C C . LEU B 1 74 ? -2.113 11.445 23.25 1 97.69 74 LEU B C 1
ATOM 1808 O O . LEU B 1 74 ? -1.65 12.531 23.609 1 97.69 74 LEU B O 1
ATOM 1812 N N . ASN B 1 75 ? -3.236 11.297 22.484 1 96.44 75 ASN B N 1
ATOM 1813 C CA . ASN B 1 75 ? -3.895 12.508 22.016 1 96.44 75 ASN B CA 1
ATOM 1814 C C . ASN B 1 75 ? -5.297 12.648 22.594 1 96.44 75 ASN B C 1
ATOM 1816 O O . ASN B 1 75 ? -6.148 13.32 22.016 1 96.44 75 ASN B O 1
ATOM 1820 N N . TRP B 1 76 ? -5.52 12.016 23.719 1 95.94 76 TRP B N 1
ATOM 1821 C CA . TRP B 1 76 ? -6.852 11.953 24.312 1 95.94 76 TRP B CA 1
ATOM 1822 C C . TRP B 1 76 ? -7.332 13.344 24.719 1 95.94 76 TRP B C 1
ATOM 1824 O O . TRP B 1 76 ? -8.531 13.625 24.688 1 95.94 76 TRP B O 1
ATOM 1834 N N . LYS B 1 77 ? -6.484 14.25 25.031 1 95.94 77 LYS B N 1
ATOM 1835 C CA . LYS B 1 77 ? -6.887 15.57 25.531 1 95.94 77 LYS B CA 1
ATOM 1836 C C . LYS B 1 77 ? -6.613 16.656 24.484 1 95.94 77 LYS B C 1
ATOM 1838 O O . LYS B 1 77 ? -6.523 17.828 24.812 1 95.94 77 LYS B O 1
ATOM 1843 N N . THR B 1 78 ? -6.402 16.25 23.328 1 93.94 78 THR B N 1
ATOM 1844 C CA . THR B 1 78 ? -6.062 17.219 22.281 1 93.94 78 THR B CA 1
ATOM 1845 C C . THR B 1 78 ? -7.18 17.312 21.25 1 93.94 78 THR B C 1
ATOM 1847 O O . THR B 1 78 ? -8.133 16.531 21.281 1 93.94 78 THR B O 1
ATOM 1850 N N . TYR B 1 79 ? -7.035 18.25 20.375 1 92.81 79 TYR B N 1
ATOM 1851 C CA . TYR B 1 79 ? -7.957 18.5 19.266 1 92.81 79 TYR B CA 1
ATOM 1852 C C . TYR B 1 79 ? -8.039 17.281 18.344 1 92.81 79 TYR B C 1
ATOM 1854 O O . TYR B 1 79 ? -9.062 17.062 17.703 1 92.81 79 TYR B O 1
ATOM 1862 N N . LEU B 1 80 ? -7.043 16.5 18.297 1 95.25 80 LEU B N 1
ATOM 1863 C CA . LEU B 1 80 ? -6.953 15.406 17.328 1 95.25 80 LEU B CA 1
ATOM 1864 C C . LEU B 1 80 ? -7.805 14.219 17.766 1 95.25 80 LEU B C 1
ATOM 1866 O O . LEU B 1 80 ? -8.07 13.32 16.969 1 95.25 80 LEU B O 1
ATOM 1870 N N . ARG B 1 81 ? -8.258 14.203 18.969 1 96.88 81 ARG B N 1
ATOM 1871 C CA . ARG B 1 81 ? -9.016 13.094 19.531 1 96.88 81 ARG B CA 1
ATOM 1872 C C . ARG B 1 81 ? -10.203 12.734 18.656 1 96.88 81 ARG B C 1
ATOM 1874 O O . ARG B 1 81 ? -10.398 11.562 18.312 1 96.88 81 ARG B O 1
ATOM 1881 N N . LYS B 1 82 ? -10.938 13.719 18.25 1 97.56 82 LYS B N 1
ATOM 1882 C CA . LYS B 1 82 ? -12.156 13.461 17.484 1 97.56 82 LYS B CA 1
ATOM 1883 C C . LYS B 1 82 ? -11.82 12.867 16.109 1 97.56 82 LYS B C 1
ATOM 1885 O O . LYS B 1 82 ? -12.57 12.031 15.594 1 97.56 82 LYS B O 1
ATOM 1890 N N . TRP B 1 83 ? -10.734 13.297 15.602 1 97.69 83 TRP B N 1
ATOM 1891 C CA . TRP B 1 83 ? -10.312 12.789 14.297 1 97.69 83 TRP B CA 1
ATOM 1892 C C . TRP B 1 83 ? -9.781 11.359 14.414 1 97.69 83 TRP B C 1
ATOM 1894 O O . TRP B 1 83 ? -10.047 10.523 13.547 1 97.69 83 TRP B O 1
ATOM 1904 N N . ILE B 1 84 ? -9.102 11.102 15.484 1 98.5 84 ILE B N 1
ATOM 1905 C CA . ILE B 1 84 ? -8.586 9.758 15.727 1 98.5 84 ILE B CA 1
ATOM 1906 C C . ILE B 1 84 ? -9.742 8.797 15.969 1 98.5 84 ILE B C 1
ATOM 1908 O O . ILE B 1 84 ? -9.758 7.684 15.438 1 98.5 84 ILE B O 1
ATOM 1912 N N . ILE B 1 85 ? -10.703 9.203 16.703 1 98.75 85 ILE B N 1
ATOM 1913 C CA . ILE B 1 85 ? -11.844 8.344 16.984 1 98.75 85 ILE B CA 1
ATOM 1914 C C . ILE B 1 85 ? -12.656 8.117 15.719 1 98.75 85 ILE B C 1
ATOM 1916 O O . ILE B 1 85 ? -13 6.977 15.391 1 98.75 85 ILE B O 1
ATOM 1920 N N . SER B 1 86 ? -12.945 9.164 15 1 98.69 86 SER B N 1
ATOM 1921 C CA . SER B 1 86 ? -13.75 9.039 13.789 1 98.69 86 SER B CA 1
ATOM 1922 C C . SER B 1 86 ? -13.055 8.156 12.758 1 98.69 86 SER B C 1
ATOM 1924 O O . SER B 1 86 ? -13.672 7.238 12.203 1 98.69 86 SER B O 1
ATOM 1926 N N . GLY B 1 87 ? -11.797 8.445 12.516 1 98.75 87 GLY B N 1
ATOM 1927 C CA . GLY B 1 87 ? -11.039 7.602 11.602 1 98.75 87 GLY B CA 1
ATOM 1928 C C . GLY B 1 87 ? -10.867 6.184 12.109 1 98.75 87 GLY B C 1
ATOM 1929 O O . GLY B 1 87 ? -10.867 5.234 11.32 1 98.75 87 GLY B O 1
ATOM 1930 N N . GLY B 1 88 ? -10.703 6.09 13.406 1 98.81 88 GLY B N 1
ATOM 1931 C CA . GLY B 1 88 ? -10.539 4.785 14.031 1 98.81 88 GLY B CA 1
ATOM 1932 C C . GLY B 1 88 ? -11.758 3.896 13.883 1 98.81 88 GLY B C 1
ATOM 1933 O O . GLY B 1 88 ? -11.633 2.693 13.648 1 98.81 88 GLY B O 1
ATOM 1934 N N . VAL B 1 89 ? -12.898 4.457 14.039 1 98.81 89 VAL B N 1
ATOM 1935 C CA . VAL B 1 89 ? -14.125 3.695 13.875 1 98.81 89 VAL B CA 1
ATOM 1936 C C . VAL B 1 89 ? -14.203 3.131 12.461 1 98.81 89 VAL B C 1
ATOM 1938 O O . VAL B 1 89 ? -14.547 1.963 12.266 1 98.81 89 VAL B O 1
ATOM 1941 N N . ILE B 1 90 ? -13.875 3.918 11.508 1 98.88 90 ILE B N 1
ATOM 1942 C CA . ILE B 1 90 ? -13.883 3.486 10.109 1 98.88 90 ILE B CA 1
ATOM 1943 C C . ILE B 1 90 ? -12.859 2.369 9.914 1 98.88 90 ILE B C 1
ATOM 1945 O O . ILE B 1 90 ? -13.148 1.365 9.258 1 98.88 90 ILE B O 1
ATOM 1949 N N . TRP B 1 91 ? -11.719 2.574 10.477 1 98.81 91 TRP B N 1
ATOM 1950 C CA . TRP B 1 91 ? -10.672 1.569 10.336 1 98.81 91 TRP B CA 1
ATOM 1951 C C . TRP B 1 91 ? -11.086 0.255 10.984 1 98.81 91 TRP B C 1
ATOM 1953 O O . TRP B 1 91 ? -10.852 -0.822 10.43 1 98.81 91 TRP B O 1
ATOM 1963 N N . VAL B 1 92 ? -11.68 0.314 12.164 1 98.56 92 VAL B N 1
ATOM 1964 C CA . VAL B 1 92 ? -12.141 -0.888 12.852 1 98.56 92 VAL B CA 1
ATOM 1965 C C . VAL B 1 92 ? -13.203 -1.589 12.008 1 98.56 92 VAL B C 1
ATOM 1967 O O . VAL B 1 92 ? -13.234 -2.82 11.93 1 98.56 92 VAL B O 1
ATOM 1970 N N . LEU B 1 93 ? -14.055 -0.802 11.414 1 98.62 93 LEU B N 1
ATOM 1971 C CA . LEU B 1 93 ? -15.039 -1.373 10.5 1 98.62 93 LEU B CA 1
ATOM 1972 C C . LEU B 1 93 ? -14.352 -2.123 9.367 1 98.62 93 LEU B C 1
ATOM 1974 O O . LEU B 1 93 ? -14.812 -3.188 8.953 1 98.62 93 LEU B O 1
ATOM 1978 N N . SER B 1 94 ? -13.289 -1.542 8.844 1 98.56 94 SER B N 1
ATOM 1979 C CA . SER B 1 94 ? -12.539 -2.229 7.801 1 98.56 94 SER B CA 1
ATOM 1980 C C . SER B 1 94 ? -12.008 -3.572 8.297 1 98.56 94 SER B C 1
ATOM 1982 O O . SER B 1 94 ? -11.977 -4.547 7.539 1 98.56 94 SER B O 1
ATOM 1984 N N . GLY B 1 95 ? -11.617 -3.586 9.523 1 97.94 95 GLY B N 1
ATOM 1985 C CA . GLY B 1 95 ? -11.164 -4.832 10.133 1 97.94 95 GLY B CA 1
ATOM 1986 C C . GLY B 1 95 ? -12.266 -5.871 10.234 1 97.94 95 GLY B C 1
ATOM 1987 O O . GLY B 1 95 ? -12.023 -7.059 10.008 1 97.94 95 GLY B O 1
ATOM 1988 N N . PHE B 1 96 ? -13.398 -5.43 10.586 1 97.56 96 PHE B N 1
ATOM 1989 C CA . PHE B 1 96 ? -14.539 -6.336 10.648 1 97.56 96 PHE B CA 1
ATOM 1990 C C . PHE B 1 96 ? -14.82 -6.945 9.281 1 97.56 96 PHE B C 1
ATOM 1992 O O . PHE B 1 96 ? -15.102 -8.141 9.172 1 97.56 96 PHE B O 1
ATOM 1999 N N . VAL B 1 97 ? -14.766 -6.109 8.289 1 98.12 97 VAL B N 1
ATOM 2000 C CA . VAL B 1 97 ? -14.953 -6.594 6.926 1 98.12 97 VAL B CA 1
ATOM 2001 C C . VAL B 1 97 ? -13.914 -7.664 6.605 1 98.12 97 VAL B C 1
ATOM 2003 O O . VAL B 1 97 ? -14.242 -8.711 6.043 1 98.12 97 VAL B O 1
ATOM 2006 N N . ALA B 1 98 ? -12.711 -7.398 6.996 1 97.75 98 ALA B N 1
ATOM 2007 C CA . ALA B 1 98 ? -11.609 -8.312 6.703 1 97.75 98 ALA B CA 1
ATOM 2008 C C . ALA B 1 98 ? -11.797 -9.641 7.422 1 97.75 98 ALA B C 1
ATOM 2010 O O . ALA B 1 98 ? -11.609 -10.711 6.828 1 97.75 98 ALA B O 1
ATOM 2011 N N . ILE B 1 99 ?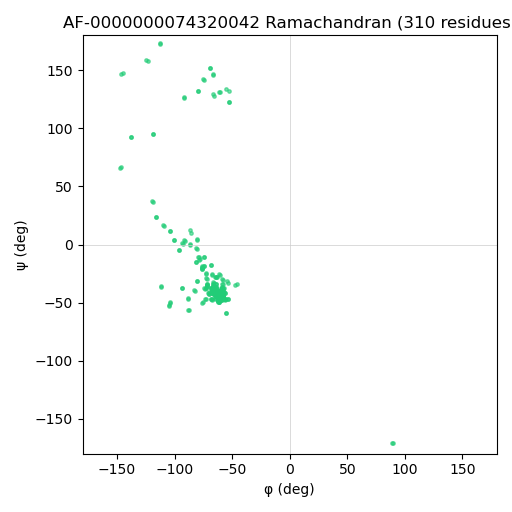 -12.188 -9.594 8.656 1 96.31 99 ILE B N 1
ATOM 2012 C CA . ILE B 1 99 ? -12.211 -10.797 9.492 1 96.31 99 ILE B CA 1
ATOM 2013 C C . ILE B 1 99 ? -13.492 -11.578 9.234 1 96.31 99 ILE B C 1
ATOM 2015 O O . ILE B 1 99 ? -13.461 -12.805 9.102 1 96.31 99 ILE B O 1
ATOM 2019 N N . VAL B 1 100 ? -14.602 -10.922 9.062 1 96.81 100 VAL B N 1
ATOM 2020 C CA . VAL B 1 100 ? -15.906 -11.578 9.047 1 96.81 100 VAL B CA 1
ATOM 2021 C C . VAL B 1 100 ? -16.297 -11.906 7.605 1 96.81 100 VAL B C 1
ATOM 2023 O O . VAL B 1 100 ? -16.891 -12.961 7.344 1 96.81 100 VAL B O 1
ATOM 2026 N N . LEU B 1 101 ? -15.977 -11.031 6.688 1 97.38 101 LEU B N 1
ATOM 2027 C CA . LEU B 1 101 ? -16.453 -11.211 5.32 1 97.38 101 LEU B CA 1
ATOM 2028 C C . LEU B 1 101 ? -15.336 -11.703 4.41 1 97.38 101 LEU B C 1
ATOM 2030 O O . LEU B 1 101 ? -15.461 -12.758 3.775 1 97.38 101 LEU B O 1
ATOM 2034 N N . LEU B 1 102 ? -14.297 -11.055 4.418 1 97.31 102 LEU B N 1
ATOM 2035 C CA . LEU B 1 102 ? -13.203 -11.305 3.484 1 97.31 102 LEU B CA 1
ATOM 2036 C C . LEU B 1 102 ? -12.461 -12.586 3.852 1 97.31 102 LEU B C 1
ATOM 2038 O O . LEU B 1 102 ? -12.234 -13.445 2.996 1 97.31 102 LEU B O 1
ATOM 2042 N N . GLY B 1 103 ? -12.141 -12.766 5.051 1 95.31 103 GLY B N 1
ATOM 2043 C CA . GLY B 1 103 ? -11.344 -13.891 5.512 1 95.31 103 GLY B CA 1
ATOM 2044 C C . GLY B 1 103 ? -11.93 -15.242 5.121 1 95.31 103 GLY B C 1
ATOM 2045 O O . GLY B 1 103 ? -11.266 -16.047 4.461 1 95.31 103 GLY B O 1
ATOM 2046 N N . PRO B 1 104 ? -13.125 -15.57 5.508 1 95.5 104 PRO B N 1
ATOM 2047 C CA . PRO B 1 104 ? -13.742 -16.859 5.195 1 95.5 104 PRO B CA 1
ATOM 2048 C C . PRO B 1 104 ? -13.852 -17.125 3.695 1 95.5 104 PRO B C 1
ATOM 2050 O O . PRO B 1 104 ? -13.617 -18.25 3.24 1 95.5 104 PRO B O 1
ATOM 2053 N N . VAL B 1 105 ? -14.141 -16.062 2.941 1 95.56 105 VAL B N 1
ATOM 2054 C CA . VAL B 1 105 ? -14.281 -16.203 1.495 1 95.56 105 VAL B CA 1
ATOM 2055 C C . VAL B 1 105 ? -12.922 -16.484 0.868 1 95.56 105 VAL B C 1
ATOM 2057 O O . VAL B 1 105 ? -12.797 -17.344 -0.006 1 95.56 105 VAL B O 1
ATOM 2060 N N . GLN B 1 106 ? -11.945 -15.789 1.326 1 95 106 GLN B N 1
ATOM 2061 C CA . GLN B 1 106 ? -10.586 -16 0.848 1 95 106 GLN B CA 1
ATOM 2062 C C . GLN B 1 106 ? -10.109 -17.422 1.143 1 95 106 GLN B C 1
ATOM 2064 O O . GLN B 1 106 ? -9.555 -18.094 0.269 1 95 106 GLN B O 1
ATOM 2069 N N . THR B 1 107 ? -10.32 -17.875 2.363 1 92.38 107 THR B N 1
ATOM 2070 C CA . THR B 1 107 ? -9.891 -19.203 2.77 1 92.38 107 THR B CA 1
ATOM 2071 C C . THR B 1 107 ? -10.594 -20.266 1.941 1 92.38 107 THR B C 1
ATOM 2073 O O . THR B 1 107 ? -9.953 -21.203 1.444 1 92.38 107 THR B O 1
ATOM 2076 N N . GLU B 1 108 ? -11.875 -20.125 1.773 1 91.06 108 GLU B N 1
ATOM 2077 C CA . GLU B 1 108 ? -12.641 -21.078 0.982 1 91.06 108 GLU B CA 1
ATOM 2078 C C . GLU B 1 108 ? -12.172 -21.094 -0.469 1 91.06 108 GLU B C 1
ATOM 2080 O O . GLU B 1 108 ? -12 -22.172 -1.059 1 91.06 108 GLU B O 1
ATOM 2085 N N . PHE B 1 109 ? -11.93 -19.969 -1.064 1 91.5 109 PHE B N 1
ATOM 2086 C CA . PHE B 1 109 ? -11.508 -19.859 -2.455 1 91.5 109 PHE B CA 1
ATOM 2087 C C . PHE B 1 109 ? -10.133 -20.5 -2.652 1 91.5 109 PHE B C 1
ATOM 2089 O O . PHE B 1 109 ? -9.93 -21.281 -3.588 1 91.5 109 PHE B O 1
ATOM 2096 N N . LEU B 1 110 ? -9.258 -20.234 -1.731 1 88.69 110 LEU B N 1
ATOM 2097 C CA . LEU B 1 110 ? -7.867 -20.641 -1.896 1 88.69 110 LEU B CA 1
ATOM 2098 C C . LEU B 1 110 ? -7.695 -22.109 -1.521 1 88.69 110 LEU B C 1
ATOM 2100 O O . LEU B 1 110 ? -6.684 -22.734 -1.857 1 88.69 110 LEU B O 1
ATOM 2104 N N . SER B 1 111 ? -8.664 -22.656 -0.856 1 85.56 111 SER B N 1
ATOM 2105 C CA . SER B 1 111 ? -8.57 -24.047 -0.456 1 85.56 111 SER B CA 1
ATOM 2106 C C . SER B 1 111 ? -9.195 -24.969 -1.503 1 85.56 111 SER B C 1
ATOM 2108 O O . SER B 1 111 ? -9.219 -26.188 -1.333 1 85.56 111 SER B O 1
ATOM 2110 N N . THR B 1 112 ? -9.625 -24.375 -2.572 1 81.56 112 THR B N 1
ATOM 2111 C CA . THR B 1 112 ? -10.234 -25.172 -3.629 1 81.56 112 THR B CA 1
ATOM 2112 C C . THR B 1 112 ? -9.172 -25.859 -4.484 1 81.56 112 THR B C 1
ATOM 2114 O O . THR B 1 112 ? -8.195 -25.219 -4.891 1 81.56 112 THR B O 1
ATOM 2117 N N . ASP B 1 113 ? -9.391 -27.125 -4.691 1 76.5 113 ASP B N 1
ATOM 2118 C CA . ASP B 1 113 ? -8.445 -27.906 -5.492 1 76.5 113 ASP B CA 1
ATOM 2119 C C . ASP B 1 113 ? -8.5 -27.484 -6.961 1 76.5 113 ASP B C 1
ATOM 2121 O O . ASP B 1 113 ? -9.547 -27.062 -7.449 1 76.5 113 ASP B O 1
ATOM 2125 N N . TYR B 1 114 ? -7.395 -27.672 -7.531 1 72.88 114 TYR B N 1
ATOM 2126 C CA . TYR B 1 114 ? -7.297 -27.391 -8.961 1 72.88 114 TYR B CA 1
ATOM 2127 C C . TYR B 1 114 ? -8.156 -28.359 -9.766 1 72.88 114 TYR B C 1
ATOM 2129 O O . TYR B 1 114 ? -8.234 -29.547 -9.445 1 72.88 114 TYR B O 1
ATOM 2137 N N . SER B 1 115 ? -8.922 -27.75 -10.609 1 73.88 115 SER B N 1
ATOM 2138 C CA . SER B 1 115 ? -9.648 -28.547 -11.594 1 73.88 115 SER B CA 1
ATOM 2139 C C . SER B 1 115 ? -9.797 -27.797 -12.914 1 73.88 115 SER B C 1
ATOM 2141 O O . SER B 1 115 ? -9.766 -26.562 -12.93 1 73.88 115 SER B O 1
ATOM 2143 N N . ASP B 1 116 ? -9.781 -28.594 -14 1 72.5 116 ASP B N 1
ATOM 2144 C CA . ASP B 1 116 ? -9.969 -27.969 -15.305 1 72.5 116 ASP B CA 1
ATOM 2145 C C . ASP B 1 116 ? -11.445 -27.703 -15.586 1 72.5 116 ASP B C 1
ATOM 2147 O O . ASP B 1 116 ? -11.781 -27.062 -16.594 1 72.5 116 ASP B O 1
ATOM 2151 N N . THR B 1 117 ? -12.242 -28.125 -14.688 1 75.75 117 THR B N 1
ATOM 2152 C CA . THR B 1 117 ? -13.672 -27.922 -14.906 1 75.75 117 THR B CA 1
ATOM 2153 C C . THR B 1 117 ? -14.133 -26.609 -14.281 1 75.75 117 THR B C 1
ATOM 2155 O O . THR B 1 117 ? -13.828 -26.328 -13.117 1 75.75 117 THR B O 1
ATOM 2158 N N . VAL B 1 118 ? -14.742 -25.938 -15.234 1 73.5 118 VAL B N 1
ATOM 2159 C CA . VAL B 1 118 ? -15.242 -24.641 -14.797 1 73.5 118 VAL B CA 1
ATOM 2160 C C . VAL B 1 118 ? -16.25 -24.828 -13.664 1 73.5 118 VAL B C 1
ATOM 2162 O O . VAL B 1 118 ? -17.094 -25.734 -13.727 1 73.5 118 VAL B O 1
ATOM 2165 N N . ASN B 1 119 ? -16.078 -24.078 -12.617 1 81.56 119 ASN B N 1
ATOM 2166 C CA . ASN B 1 119 ? -16.984 -24.047 -11.477 1 81.56 119 ASN B CA 1
ATOM 2167 C C . ASN B 1 119 ? -17.594 -22.656 -11.273 1 81.56 119 ASN B C 1
ATOM 2169 O O . ASN B 1 119 ? -16.953 -21.781 -10.703 1 81.56 119 ASN B O 1
ATOM 2173 N N . PRO B 1 120 ? -18.75 -22.516 -11.82 1 83.06 120 PRO B N 1
ATOM 2174 C CA . PRO B 1 120 ? -19.391 -21.203 -11.719 1 83.06 120 PRO B CA 1
ATOM 2175 C C . PRO B 1 120 ? -19.484 -20.703 -10.273 1 83.06 120 PRO B C 1
ATOM 2177 O O . PRO B 1 120 ? -19.438 -19.5 -10.031 1 83.06 120 PRO B O 1
ATOM 2180 N N . ASN B 1 121 ? -19.641 -21.547 -9.336 1 86.5 121 ASN B N 1
ATOM 2181 C CA . ASN B 1 121 ? -19.703 -21.156 -7.934 1 86.5 121 ASN B CA 1
ATOM 2182 C C . ASN B 1 121 ? -18.375 -20.578 -7.449 1 86.5 121 ASN B C 1
ATOM 2184 O O . ASN B 1 121 ? -18.359 -19.672 -6.609 1 86.5 121 ASN B O 1
ATOM 2188 N N . LEU B 1 122 ? -17.406 -21.094 -8 1 88.38 122 LEU B N 1
ATOM 2189 C CA . LEU B 1 122 ? -16.094 -20.594 -7.629 1 88.38 122 LEU B CA 1
ATOM 2190 C C . LEU B 1 122 ? -15.859 -19.203 -8.195 1 88.38 122 LEU B C 1
ATOM 2192 O O . LEU B 1 122 ? -15.195 -18.375 -7.566 1 88.38 122 LEU B O 1
ATOM 2196 N N . ARG B 1 123 ? -16.344 -18.953 -9.344 1 88.75 123 ARG B N 1
ATOM 2197 C CA . ARG B 1 123 ? -16.266 -17.625 -9.922 1 88.75 123 ARG B CA 1
ATOM 2198 C C . ARG B 1 123 ? -17 -16.609 -9.062 1 88.75 123 ARG B C 1
ATOM 2200 O O . ARG B 1 123 ? -16.5 -15.508 -8.828 1 88.75 123 ARG B O 1
ATOM 2207 N N . LYS B 1 124 ? -18.172 -16.984 -8.617 1 92.5 124 LYS B N 1
ATOM 2208 C CA . LYS B 1 124 ? -18.938 -16.109 -7.738 1 92.5 124 LYS B CA 1
ATOM 2209 C C . LYS B 1 124 ? -18.203 -15.867 -6.426 1 92.5 124 LYS B C 1
ATOM 2211 O O . LYS B 1 124 ? -18.203 -14.75 -5.91 1 92.5 124 LYS B O 1
ATOM 2216 N N . LEU B 1 125 ? -17.625 -16.844 -5.918 1 93.75 125 LEU B N 1
ATOM 2217 C CA . LEU B 1 125 ? -16.844 -16.734 -4.688 1 93.75 125 LEU B CA 1
ATOM 2218 C C . LEU B 1 125 ? -15.656 -15.797 -4.871 1 93.75 125 LEU B C 1
ATOM 2220 O O . LEU B 1 125 ? -15.352 -14.992 -3.988 1 93.75 125 LEU B O 1
ATOM 2224 N N . GLY B 1 126 ? -15.016 -15.945 -5.969 1 94.25 126 GLY B N 1
ATOM 2225 C CA . GLY B 1 126 ? -13.914 -15.055 -6.305 1 94.25 126 GLY B CA 1
ATOM 2226 C C . GLY B 1 126 ? -14.336 -13.602 -6.406 1 94.25 126 GLY B C 1
ATOM 2227 O O . GLY B 1 126 ? -13.633 -12.711 -5.926 1 94.25 126 GLY B O 1
ATOM 2228 N N . GLU B 1 127 ? -15.414 -13.391 -7 1 94.75 127 GLU B N 1
ATOM 2229 C CA . GLU B 1 127 ? -15.938 -12.031 -7.129 1 94.75 127 GLU B CA 1
ATOM 2230 C C . GLU B 1 127 ? -16.281 -11.445 -5.762 1 94.75 127 GLU B C 1
ATOM 2232 O O . GLU B 1 127 ? -16.078 -10.258 -5.523 1 94.75 127 GLU B O 1
ATOM 2237 N N . LEU B 1 128 ? -16.844 -12.25 -4.941 1 96.19 128 LEU B N 1
ATOM 2238 C CA . LEU B 1 128 ? -17.109 -11.805 -3.58 1 96.19 128 LEU B CA 1
ATOM 2239 C C . LEU B 1 128 ? -15.828 -11.422 -2.861 1 96.19 128 LEU B C 1
ATOM 2241 O O . LEU B 1 128 ? -15.773 -10.398 -2.174 1 96.19 128 LEU B O 1
ATOM 2245 N N . TRP B 1 129 ? -14.852 -12.234 -2.992 1 96.75 129 TRP B N 1
ATOM 2246 C CA . TRP B 1 129 ? -13.547 -11.953 -2.408 1 96.75 129 TRP B CA 1
ATOM 2247 C C . TRP B 1 129 ? -13.016 -10.602 -2.885 1 96.75 129 TRP B C 1
ATOM 2249 O O . TRP B 1 129 ? -12.57 -9.781 -2.078 1 96.75 129 TRP B O 1
ATOM 2259 N N . ARG B 1 130 ? -13.109 -10.406 -4.129 1 97.12 130 ARG B N 1
ATOM 2260 C CA . ARG B 1 130 ? -12.648 -9.156 -4.719 1 97.12 130 ARG B CA 1
ATOM 2261 C C . ARG B 1 130 ? -13.445 -7.973 -4.188 1 97.12 130 ARG B C 1
ATOM 2263 O O . ARG B 1 130 ? -12.875 -6.941 -3.83 1 97.12 130 ARG B O 1
ATOM 2270 N N . ASN B 1 131 ? -14.719 -8.109 -4.098 1 98 131 ASN B N 1
ATOM 2271 C CA . ASN B 1 131 ? -15.586 -7.027 -3.656 1 98 131 ASN B CA 1
ATOM 2272 C C . ASN B 1 131 ? -15.359 -6.688 -2.186 1 98 131 ASN B C 1
ATOM 2274 O O . ASN B 1 131 ? -15.344 -5.516 -1.811 1 98 131 ASN B O 1
ATOM 2278 N N . TYR B 1 132 ? -15.211 -7.691 -1.398 1 98.38 132 TYR B N 1
ATOM 2279 C CA . TYR B 1 132 ? -14.914 -7.441 0.008 1 98.38 132 TYR B CA 1
ATOM 2280 C C . TYR B 1 132 ? -13.539 -6.812 0.172 1 98.38 132 TYR B C 1
ATOM 2282 O O . TYR B 1 132 ? -13.328 -5.98 1.058 1 98.38 132 TYR B O 1
ATOM 2290 N N . SER B 1 133 ? -12.602 -7.215 -0.659 1 98.5 133 SER B N 1
ATOM 2291 C CA . SER B 1 133 ? -11.273 -6.605 -0.626 1 98.5 133 SER B CA 1
ATOM 2292 C C . SER B 1 133 ? -11.336 -5.129 -1.012 1 98.5 133 SER B C 1
ATOM 2294 O O . SER B 1 133 ? -10.625 -4.305 -0.434 1 98.5 133 SER B O 1
ATOM 2296 N N . LEU B 1 134 ? -12.18 -4.859 -1.946 1 98.5 134 LEU B N 1
ATOM 2297 C CA . LEU B 1 134 ? -12.375 -3.473 -2.361 1 98.5 134 LEU B CA 1
ATOM 2298 C C . LEU B 1 134 ? -12.977 -2.646 -1.232 1 98.5 134 LEU B C 1
ATOM 2300 O O . LEU B 1 134 ? -12.586 -1.498 -1.017 1 98.5 134 LEU B O 1
ATOM 2304 N N . LEU B 1 135 ? -13.898 -3.232 -0.598 1 98.62 135 LEU B N 1
ATOM 2305 C CA . LEU B 1 135 ? -14.523 -2.549 0.53 1 98.62 135 LEU B CA 1
ATOM 2306 C C . LEU B 1 135 ? -13.516 -2.299 1.642 1 98.62 135 LEU B C 1
ATOM 2308 O O . LEU B 1 135 ? -13.469 -1.207 2.215 1 98.62 135 LEU B O 1
ATOM 2312 N N . PHE B 1 136 ? -12.734 -3.301 1.928 1 98.75 136 PHE B N 1
ATOM 2313 C CA . PHE B 1 136 ? -11.672 -3.191 2.922 1 98.75 136 PHE B CA 1
ATOM 2314 C C . PHE B 1 136 ? -10.703 -2.08 2.549 1 98.75 136 PHE B C 1
ATOM 2316 O O . PHE B 1 136 ? -10.359 -1.242 3.385 1 98.75 136 PHE B O 1
ATOM 2323 N N . MET B 1 137 ? -10.289 -2.037 1.339 1 98.75 137 MET B N 1
ATOM 2324 C CA . MET B 1 137 ? -9.367 -1.027 0.825 1 98.75 137 MET B CA 1
ATOM 2325 C C . MET B 1 137 ? -9.977 0.368 0.944 1 98.75 137 MET B C 1
ATOM 2327 O O . MET B 1 137 ? -9.312 1.296 1.417 1 98.75 137 MET B O 1
ATOM 2331 N N . ALA B 1 138 ? -11.195 0.515 0.532 1 98.81 138 ALA B N 1
ATOM 2332 C CA . ALA B 1 138 ? -11.867 1.812 0.531 1 98.81 138 ALA B CA 1
ATOM 2333 C C . ALA B 1 138 ? -12.023 2.352 1.949 1 98.81 138 ALA B C 1
ATOM 2335 O O . ALA B 1 138 ? -11.812 3.541 2.195 1 98.81 138 ALA B O 1
ATOM 2336 N N . LEU B 1 139 ? -12.383 1.484 2.85 1 98.88 139 LEU B N 1
ATOM 2337 C CA . LEU B 1 139 ? -12.547 1.9 4.238 1 98.88 139 LEU B CA 1
ATOM 2338 C C . LEU B 1 139 ? -11.211 2.301 4.852 1 98.88 139 LEU B C 1
ATOM 2340 O O . LEU B 1 139 ? -11.133 3.273 5.605 1 98.88 139 LEU B O 1
ATOM 2344 N N . SER B 1 140 ? -10.195 1.565 4.516 1 98.75 140 SER B N 1
ATOM 2345 C CA . SER B 1 140 ? -8.867 1.919 5.004 1 98.75 140 SER B CA 1
ATOM 2346 C C . SER B 1 140 ? -8.438 3.289 4.488 1 98.75 140 SER B C 1
ATOM 2348 O O . SER B 1 140 ? -7.945 4.121 5.258 1 98.75 140 SER B O 1
ATOM 2350 N N . ALA B 1 141 ? -8.641 3.48 3.244 1 98.75 141 ALA B N 1
ATOM 2351 C CA . ALA B 1 141 ? -8.297 4.77 2.646 1 98.75 141 ALA B CA 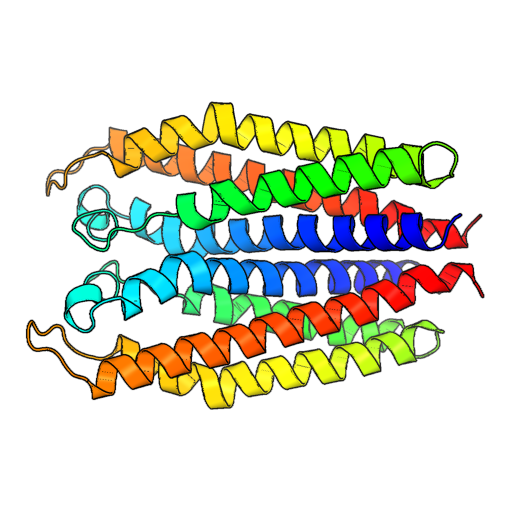1
ATOM 2352 C C . ALA B 1 141 ? -9.125 5.895 3.26 1 98.75 141 ALA B C 1
ATOM 2354 O O . ALA B 1 141 ? -8.602 6.98 3.525 1 98.75 141 ALA B O 1
ATOM 2355 N N . LEU B 1 142 ? -10.375 5.605 3.438 1 98.81 142 LEU B N 1
ATOM 2356 C CA . LEU B 1 142 ? -11.266 6.598 4.027 1 98.81 142 LEU B CA 1
ATOM 2357 C C . LEU B 1 142 ? -10.812 6.965 5.438 1 98.81 142 LEU B C 1
ATOM 2359 O O . LEU B 1 142 ? -10.867 8.133 5.824 1 98.81 142 LEU B O 1
ATOM 2363 N N . SER B 1 143 ? -10.445 6.008 6.184 1 98.88 143 SER B N 1
ATOM 2364 C CA . SER B 1 143 ? -9.898 6.27 7.512 1 98.88 143 SER B CA 1
ATOM 2365 C C . SER B 1 143 ? -8.688 7.199 7.438 1 98.88 143 SER B C 1
ATOM 2367 O O . SER B 1 143 ? -8.602 8.18 8.188 1 98.88 143 SER B O 1
ATOM 2369 N N . GLY B 1 144 ? -7.789 6.906 6.543 1 98.69 144 GLY B N 1
ATOM 2370 C CA . GLY B 1 144 ? -6.629 7.762 6.344 1 98.69 144 GLY B CA 1
ATOM 2371 C C . GLY B 1 144 ? -6.996 9.188 5.984 1 98.69 144 GLY B C 1
ATOM 2372 O O . GLY B 1 144 ? -6.371 10.133 6.469 1 98.69 144 GLY B O 1
ATOM 2373 N N . ILE B 1 145 ? -7.973 9.312 5.16 1 98.5 145 ILE B N 1
ATOM 2374 C CA . ILE B 1 145 ? -8.422 10.633 4.73 1 98.5 145 ILE B CA 1
ATOM 2375 C C . ILE B 1 145 ? -8.938 11.422 5.934 1 98.5 145 ILE B C 1
ATOM 2377 O O . ILE B 1 145 ? -8.648 12.609 6.078 1 98.5 145 ILE B O 1
ATOM 2381 N N . VAL B 1 146 ? -9.664 10.773 6.793 1 98.44 146 VAL B N 1
ATOM 2382 C CA . VAL B 1 146 ? -10.164 11.422 7.996 1 98.44 146 VAL B CA 1
ATOM 2383 C C . VAL B 1 146 ? -8.992 11.914 8.844 1 98.44 146 VAL B C 1
ATOM 2385 O O . VAL B 1 146 ? -9 13.055 9.32 1 98.44 146 VAL B O 1
ATOM 2388 N N . TYR B 1 147 ? -7.98 11.078 9.016 1 98.12 147 TYR B N 1
ATOM 2389 C CA . TYR B 1 147 ? -6.805 11.469 9.781 1 98.12 147 TYR B CA 1
ATOM 2390 C C . TYR B 1 147 ? -6.09 12.641 9.125 1 98.12 147 TYR B C 1
ATOM 2392 O O . TYR B 1 147 ? -5.664 13.578 9.797 1 98.12 147 TYR B O 1
ATOM 2400 N N . LEU B 1 148 ? -5.973 12.516 7.859 1 96.5 148 LEU B N 1
ATOM 2401 C CA . LEU B 1 148 ? -5.27 13.555 7.113 1 96.5 148 LEU B CA 1
ATOM 2402 C C . LEU B 1 148 ? -5.992 14.891 7.227 1 96.5 148 LEU B C 1
ATOM 2404 O O . LEU B 1 148 ? -5.352 15.938 7.352 1 96.5 148 LEU B O 1
ATOM 2408 N N . LEU B 1 149 ? -7.266 14.883 7.18 1 94.56 149 LEU B N 1
ATOM 2409 C CA . LEU B 1 149 ? -8.047 16.094 7.379 1 94.56 149 LEU B CA 1
ATOM 2410 C C . LEU B 1 149 ? -7.816 16.672 8.773 1 94.56 149 LEU B C 1
ATOM 2412 O O . LEU B 1 149 ? -7.727 17.891 8.945 1 94.56 149 LEU B O 1
ATOM 2416 N N . GLY B 1 150 ? -7.738 15.789 9.688 1 94 150 GLY B N 1
ATOM 2417 C CA . GLY B 1 150 ? -7.488 16.234 11.055 1 94 150 GLY B CA 1
ATOM 2418 C C . GLY B 1 150 ? -6.191 17.016 11.195 1 94 150 GLY B C 1
ATOM 2419 O O . GLY B 1 150 ? -6.172 18.094 11.789 1 94 150 GLY B O 1
ATOM 2420 N N . ILE B 1 151 ? -5.172 16.5 10.648 1 91.69 151 ILE B N 1
ATOM 2421 C CA . ILE B 1 151 ? -3.875 17.141 10.781 1 91.69 151 ILE B CA 1
ATOM 2422 C C . ILE B 1 151 ? -3.848 18.422 9.945 1 91.69 151 ILE B C 1
ATOM 2424 O O . ILE B 1 151 ? -3.199 19.406 10.312 1 91.69 151 ILE B O 1
ATOM 2428 N N . SER B 1 152 ? -4.512 18.422 8.797 1 90.5 152 SER B N 1
ATOM 2429 C CA . SER B 1 152 ? -4.527 19.578 7.922 1 90.5 152 SER B CA 1
ATOM 2430 C C . SER B 1 152 ? -5.277 20.75 8.555 1 90.5 152 SER B C 1
ATOM 2432 O O . SER B 1 152 ? -5.012 21.906 8.25 1 90.5 152 SER B O 1
ATOM 2434 N N . ARG B 1 153 ? -6.156 20.5 9.414 1 87.38 153 ARG B N 1
ATOM 2435 C CA . ARG B 1 153 ? -6.977 21.531 10.023 1 87.38 153 ARG B CA 1
ATOM 2436 C C . ARG B 1 153 ? -6.402 21.969 11.367 1 87.38 153 ARG B C 1
ATOM 2438 O O . ARG B 1 153 ? -6.938 22.875 12.016 1 87.38 153 ARG B O 1
ATOM 2445 N N . LEU B 1 154 ? -5.398 21.312 11.758 1 81.75 154 LEU B N 1
ATOM 2446 C CA . LEU B 1 154 ? -4.719 21.719 12.984 1 81.75 154 LEU B CA 1
ATOM 2447 C C . LEU B 1 154 ? -4.223 23.156 12.883 1 81.75 154 LEU B C 1
ATOM 2449 O O . LEU B 1 154 ? -4.227 23.891 13.867 1 81.75 154 LEU B O 1
ATOM 2453 N N . ALA B 1 155 ? -3.9 23.578 11.641 1 71.44 155 ALA B N 1
ATOM 2454 C CA . ALA B 1 155 ? -3.42 24.938 11.414 1 71.44 155 ALA B CA 1
ATOM 2455 C C . ALA B 1 155 ? -4.551 25.953 11.555 1 71.44 155 ALA B C 1
ATOM 2457 O O . ALA B 1 155 ? -4.309 27.125 11.812 1 71.44 155 ALA B O 1
ATOM 2458 N N . ASP B 1 156 ? -5.707 25.547 11.352 1 68.06 156 ASP B N 1
ATOM 2459 C CA . ASP B 1 156 ? -6.852 26.453 11.406 1 68.06 156 ASP B CA 1
ATOM 2460 C C . ASP B 1 156 ? -7.285 26.703 12.844 1 68.06 156 ASP B C 1
ATOM 2462 O O . ASP B 1 156 ? -8.148 27.547 13.102 1 68.06 156 ASP B O 1
ATOM 2466 N N . ARG B 1 157 ? -6.551 26.188 13.859 1 66.75 157 ARG B N 1
ATOM 2467 C CA . ARG B 1 157 ? -6.941 26.359 15.25 1 66.75 157 ARG B CA 1
ATOM 2468 C C . ARG B 1 157 ? -5.922 27.203 16 1 66.75 157 ARG B C 1
ATOM 2470 O O . ARG B 1 157 ? -4.75 27.25 15.633 1 66.75 157 ARG B O 1
#

Foldseek 3Di:
DPPVLVVLLVVLLVLLLVVLVVLVCCLVPPLCQPLVFPPQSLPQLDDDNHDDPCVPVVPRLVVSVVSLVVSCVVCVPHQCNVLSVVLVVLLVVLVCLCPPQQPVLVVVLSPDDGDPDGDVVSSVSSVSNSVSSVSSSVSSVVSSVSSVVSVVCVVVD/DPPVLVVLLVVLLVLLLVVLVVLVCCLVPPLCQCLVFPPQSLPQLDDDNHDDCCVPVVPSLVVSVVSLVVSCVVCVPHQCNVLSVVLVVLLVVLVCLCPPQQPVLVVVLSPDDGDPDGDVVSSVSSVSNSVSSVSSSVSSVVSSVSSVVSVVCVVVD

Solvent-accessible surface area (backbone atoms only — not comparable to full-atom values): 15261 Å² total; per-residue (Å²): 127,60,68,64,27,52,50,38,41,52,49,40,35,43,46,30,18,14,51,18,19,24,39,49,40,41,47,65,37,51,49,49,37,36,48,67,47,32,31,60,22,37,60,36,44,41,76,96,54,31,65,51,65,59,75,50,59,70,52,50,55,58,53,47,50,53,36,47,54,49,24,41,65,60,22,59,88,44,85,54,30,64,28,48,50,55,17,44,52,38,35,51,50,21,47,49,41,40,61,70,56,25,40,57,40,44,51,56,60,56,66,53,72,80,36,90,59,79,37,72,68,52,41,54,44,36,49,50,32,51,52,41,45,50,49,28,24,50,28,22,37,49,16,22,50,40,37,49,51,41,48,58,47,51,40,79,103,128,60,68,65,28,53,52,38,40,52,49,37,35,44,46,30,18,15,52,18,20,24,39,48,41,43,45,67,37,51,48,48,38,36,46,68,47,31,31,58,22,38,60,37,45,41,76,97,55,29,65,50,66,59,74,50,60,70,50,50,56,56,52,47,50,54,36,46,52,50,25,42,66,60,23,60,89,43,86,54,30,63,29,48,51,55,17,42,53,38,35,52,49,20,48,48,43,40,61,70,53,25,41,59,40,45,52,55,61,56,68,52,70,78,35,90,58,78,36,71,67,52,43,53,45,37,51,47,30,50,51,42,46,49,51,29,23,50,29,22,37,48,17,22,50,39,36,48,49,41,47,59,46,50,40,78,103

Nearest PDB structures (foldseek):
  8hcx-assembly1_C  TM=5.257E-01  e=9.535E-01  Homo sapiens
  8wrb-assembly1_R  TM=5.148E-01  e=3.871E+00  Homo sapiens
  7l0s-assembly1_C  TM=4.519E-01  e=6.074E+00  Rattus norvegicus
  4h8s-assembly2_C  TM=3.024E-01  e=4.729E+00  Homo sapiens
  8hcx-assembly1_C  TM=5.273E-01  e=1.032E+00  Homo sapiens